Protein AF-0000000083258279 (afdb_homodimer)

Foldseek 3Di:
DDPLVVLVVLLVVLCCLQVVLLLCLLVQQVPDPWLVSNVVSVVVSVVSNVSNLVSLVSNLVSLVVSCVVPVVLVVQPLSVVLNVLSVVLNVCRPPVLVVLCVVLVVQSVPDDDRHDDPVNVVSSVVNVVSSVVSSVSVVVNVVSVVCSPD/DDPLVVLVVLLVVLCCLQVVLLLCLLVQQVPDPWLVSNVVSVVVSVVSNVSNLVSLVSNLVSLVVSCVVPVVLVVQPLSVVLNVLSVVLNVCPPPVLVVLCVVLVVQSVPDDDRHDDPVNVVSSVVNVVSSVVSSVSVVVNVVSVVCSPD

Nearest PDB structures (foldseek):
  8a1g-assembly2_B  TM=3.356E-01  e=3.533E+00  Homo sapiens
  4fzs-assembly1_A  TM=2.360E-01  e=1.953E+00  Homo sapiens
  8a1g-assembly2_B  TM=3.353E-01  e=3.273E+00  Homo sapiens
  4fzs-assembly1_A  TM=2.360E-01  e=2.093E+00  Homo sapiens

Sequence (300 aa):
MSLYEILVFIHIISAIIGLGPGFILTRVTKSATNLTELQHGYKVKRQLHYFVMVGGSLLLITGLWMGFINPALFEQGWYIISLGLFLFALAMGPTVLKRNSKPIKTLLNEQTDDEIPKDYYPLAQRLYRIEYMENTIFIIIIILMITKPFMSLYEILVFIHIISAIIGLGPGFILTRVTKSATNLTELQHGYKVKRQLHYFVMVGGSLLLITGLWMGFINPALFEQGWYIISLGLFLFALAMGPTVLKRNSKPIKTLLNEQTDDEIPKDYYPLAQRLYRIEYMENTIFIIIIILMITKPF

Radius of gyration: 20.63 Å; Cα contacts (8 Å, |Δi|>4): 321; chains: 2; bounding box: 42×60×44 Å

Secondary structure (DSSP, 8-state):
--HHHHHHHHHHHHIIIIIHHHHTHHHHHHT--SHHHHHHHHHHHHHHHHHHHHHHHHHHHHHHHHHHH-GGGGG-HHHHHHHHHHHHHHHHHHHHHHHHHHHHHHHHHT--SSSPPTTHHHHHHHHHHHHHHHHHHHHHHHHHHHH---/--HHHHHHHHHHHHIIIIIHHHHTHHHHHHT--SHHHHHHHHHHHHHHHHHHHHHHHHHHHHHHHHHHHSGGGGG-HHHHHHHHHHHHHHHHHHHHHHHHHHHHHHHHHS--SSSPPTTHHHHHHHHHHHHHHHHHHHHHHHHHHHH---

pLDDT: mean 89.99, std 7.91, range [64.38, 97.75]

Structure (mmCIF, N/CA/C/O backbone):
data_AF-0000000083258279-model_v1
#
loop_
_entity.id
_entity.type
_entity.pdbx_description
1 polymer 'DUF2269 domain-containing protein'
#
loop_
_atom_site.group_PDB
_atom_site.id
_atom_site.type_symbol
_atom_site.label_atom_id
_atom_site.label_alt_id
_atom_site.label_comp_id
_atom_site.label_asym_id
_atom_site.label_entity_id
_atom_site.label_seq_id
_atom_site.pdbx_PDB_ins_code
_atom_site.Cartn_x
_atom_site.Cartn_y
_atom_site.Cartn_z
_atom_site.occupancy
_atom_site.B_iso_or_equiv
_atom_site.auth_seq_id
_atom_site.auth_comp_id
_atom_site.auth_asym_id
_atom_site.auth_atom_id
_atom_site.pdbx_PDB_model_num
ATOM 1 N N . MET A 1 1 ? 13.695 -13.445 -17.594 1 82.62 1 MET A N 1
ATOM 2 C CA . MET A 1 1 ? 12.266 -13.414 -17.328 1 82.62 1 MET A CA 1
ATOM 3 C C . MET A 1 1 ? 11.461 -13.352 -18.609 1 82.62 1 MET A C 1
ATOM 5 O O . MET A 1 1 ? 11.844 -12.664 -19.562 1 82.62 1 MET A O 1
ATOM 9 N N . SER A 1 2 ? 10.406 -14.094 -18.594 1 92 2 SER A N 1
ATOM 10 C CA . SER A 1 2 ? 9.492 -14.047 -19.734 1 92 2 SER A CA 1
ATOM 11 C C . SER A 1 2 ? 8.641 -12.781 -19.688 1 92 2 SER A C 1
ATOM 13 O O . SER A 1 2 ? 8.602 -12.078 -18.672 1 92 2 SER A O 1
ATOM 15 N N . LEU A 1 3 ? 8.133 -12.461 -20.797 1 92.94 3 LEU A N 1
ATOM 16 C CA . LEU A 1 3 ? 7.227 -11.312 -20.875 1 92.94 3 LEU A CA 1
ATOM 17 C C . LEU A 1 3 ? 6.086 -11.461 -19.875 1 92.94 3 LEU A C 1
ATOM 19 O O . LEU A 1 3 ? 5.707 -10.492 -19.203 1 92.94 3 LEU A O 1
ATOM 23 N N . TYR A 1 4 ? 5.605 -12.617 -19.781 1 93.94 4 TYR A N 1
ATOM 24 C CA . TYR A 1 4 ? 4.504 -12.875 -18.859 1 93.94 4 TYR A CA 1
ATOM 25 C C . TYR A 1 4 ? 4.93 -12.633 -17.422 1 93.94 4 TYR A C 1
ATOM 27 O O . TYR A 1 4 ? 4.199 -12 -16.656 1 93.94 4 TYR A O 1
ATOM 35 N N . GLU A 1 5 ? 6.102 -13.031 -17.094 1 93.88 5 GLU A N 1
ATOM 36 C CA . GLU A 1 5 ? 6.617 -12.82 -15.742 1 93.88 5 GLU A CA 1
ATOM 37 C C . GLU A 1 5 ? 6.816 -11.336 -15.445 1 93.88 5 GLU A C 1
ATOM 39 O O . GLU A 1 5 ? 6.602 -10.891 -14.32 1 93.88 5 GLU A O 1
ATOM 44 N N . ILE A 1 6 ? 7.215 -10.672 -16.438 1 96.19 6 ILE A N 1
ATOM 45 C CA . ILE A 1 6 ? 7.398 -9.234 -16.281 1 96.19 6 ILE A CA 1
ATOM 46 C C . ILE A 1 6 ? 6.047 -8.562 -16.031 1 96.19 6 ILE A C 1
ATOM 48 O O . ILE A 1 6 ? 5.93 -7.684 -15.18 1 96.19 6 ILE A O 1
ATOM 52 N N . LEU A 1 7 ? 5.055 -9 -16.734 1 96.81 7 LEU A N 1
ATOM 53 C CA . LEU A 1 7 ? 3.715 -8.453 -16.562 1 96.81 7 LEU A CA 1
ATOM 54 C C . LEU A 1 7 ? 3.18 -8.766 -15.164 1 96.81 7 LEU A C 1
ATOM 56 O O . LEU A 1 7 ? 2.568 -7.914 -14.516 1 96.81 7 LEU A O 1
ATOM 60 N N . VAL A 1 8 ? 3.451 -9.977 -14.734 1 95.94 8 VAL A N 1
ATOM 61 C CA . VAL A 1 8 ? 3.023 -10.359 -13.398 1 95.94 8 VAL A CA 1
ATOM 62 C C . VAL A 1 8 ? 3.719 -9.484 -12.359 1 95.94 8 VAL A C 1
ATOM 64 O O . VAL A 1 8 ? 3.098 -9.055 -11.383 1 95.94 8 VAL A O 1
ATOM 67 N N . PHE A 1 9 ? 4.996 -9.266 -12.609 1 96.62 9 PHE A N 1
ATOM 68 C CA . PHE A 1 9 ? 5.758 -8.43 -11.688 1 96.62 9 PHE A CA 1
ATOM 69 C C . PHE A 1 9 ? 5.16 -7.027 -11.617 1 96.62 9 PHE A C 1
ATOM 71 O O . PHE A 1 9 ? 4.91 -6.508 -10.531 1 96.62 9 PHE A O 1
ATOM 78 N N . ILE A 1 10 ? 4.922 -6.41 -12.766 1 97.5 10 ILE A N 1
ATOM 79 C CA . ILE A 1 10 ? 4.359 -5.066 -12.812 1 97.5 10 ILE A CA 1
ATOM 80 C C . ILE A 1 10 ? 2.973 -5.066 -12.18 1 97.5 10 ILE A C 1
ATOM 82 O O . ILE A 1 10 ? 2.619 -4.141 -11.445 1 97.5 10 ILE A O 1
ATOM 86 N N . HIS A 1 11 ? 2.205 -6.121 -12.469 1 97.62 11 HIS A N 1
ATOM 87 C CA . HIS A 1 11 ? 0.862 -6.254 -11.922 1 97.62 11 HIS A CA 1
ATOM 88 C C . HIS A 1 11 ? 0.896 -6.297 -10.391 1 97.62 11 HIS A C 1
ATOM 90 O O . HIS A 1 11 ? 0.182 -5.539 -9.734 1 97.62 11 HIS A O 1
ATOM 96 N N . ILE A 1 12 ? 1.801 -7.043 -9.82 1 97.12 12 ILE A N 1
ATOM 97 C CA . ILE A 1 12 ? 1.883 -7.23 -8.375 1 97.12 12 ILE A CA 1
ATOM 98 C C . ILE A 1 12 ? 2.402 -5.953 -7.723 1 97.12 12 ILE A C 1
ATOM 100 O O . ILE A 1 12 ? 1.872 -5.516 -6.699 1 97.12 12 ILE A O 1
ATOM 104 N N . ILE A 1 13 ? 3.395 -5.355 -8.305 1 96.69 13 ILE A N 1
ATOM 105 C CA . ILE A 1 13 ? 3.924 -4.105 -7.773 1 96.69 13 ILE A CA 1
ATOM 106 C C . ILE A 1 13 ? 2.844 -3.027 -7.816 1 96.69 13 ILE A C 1
ATOM 108 O O . ILE A 1 13 ? 2.721 -2.227 -6.887 1 96.69 13 ILE A O 1
ATOM 112 N N . SER A 1 14 ? 2.062 -3.025 -8.891 1 96.94 14 SER A N 1
ATOM 113 C CA . SER A 1 14 ? 0.965 -2.072 -9.023 1 96.94 14 SER A CA 1
ATOM 114 C C . SER A 1 14 ? -0.09 -2.291 -7.941 1 96.94 14 SER A C 1
ATOM 116 O O . SER A 1 14 ? -0.656 -1.329 -7.418 1 96.94 14 SER A O 1
ATOM 118 N N . ALA A 1 15 ? -0.343 -3.537 -7.645 1 97 15 ALA A N 1
ATOM 119 C CA . ALA A 1 15 ? -1.299 -3.838 -6.582 1 97 15 ALA A CA 1
ATOM 120 C C . ALA A 1 15 ? -0.791 -3.344 -5.23 1 97 15 ALA A C 1
ATOM 122 O O . ALA A 1 15 ? -1.545 -2.748 -4.457 1 97 15 ALA A O 1
ATOM 123 N N . ILE A 1 16 ? 0.456 -3.506 -4.977 1 97.19 16 ILE A N 1
ATOM 124 C CA . ILE A 1 16 ? 1.047 -3.172 -3.686 1 97.19 16 ILE A CA 1
ATOM 125 C C . ILE A 1 16 ? 1.133 -1.654 -3.535 1 97.19 16 ILE A C 1
ATOM 127 O O . ILE A 1 16 ? 0.638 -1.092 -2.557 1 97.19 16 ILE A O 1
ATOM 131 N N . ILE A 1 17 ? 1.634 -0.988 -4.582 1 95.25 17 ILE A N 1
ATOM 132 C CA . ILE A 1 17 ? 1.898 0.443 -4.488 1 95.25 17 ILE A CA 1
ATOM 133 C C . ILE A 1 17 ? 0.622 1.225 -4.789 1 95.25 17 ILE A C 1
ATOM 135 O O . ILE A 1 17 ? 0.453 2.354 -4.32 1 95.25 17 ILE A O 1
ATOM 139 N N . GLY A 1 18 ? -0.289 0.666 -5.516 1 94.19 18 GLY A N 1
ATOM 140 C CA . GLY A 1 18 ? -1.536 1.33 -5.859 1 94.19 18 GLY A CA 1
ATOM 141 C C . GLY A 1 18 ? -2.641 1.088 -4.848 1 94.19 18 GLY A C 1
ATOM 142 O O . GLY A 1 18 ? -3.096 2.021 -4.184 1 94.19 18 GLY A O 1
ATOM 143 N N . LEU A 1 19 ? -2.941 -0.169 -4.617 1 94.31 19 LEU A N 1
ATOM 144 C CA . LEU A 1 19 ? -4.039 -0.516 -3.725 1 94.31 19 LEU A CA 1
ATOM 145 C C . LEU A 1 19 ? -3.635 -0.328 -2.268 1 94.31 19 LEU A C 1
ATOM 147 O O . LEU A 1 19 ? -4.473 -0.009 -1.421 1 94.31 19 LEU A O 1
ATOM 151 N N . GLY A 1 20 ? -2.426 -0.523 -1.968 1 95.31 20 GLY A N 1
ATOM 152 C CA . GLY A 1 20 ? -1.958 -0.402 -0.596 1 95.31 20 GLY A CA 1
ATOM 153 C C . GLY A 1 20 ? -2.314 0.928 0.041 1 95.31 20 GLY A C 1
ATOM 154 O O . GLY A 1 20 ? -3.066 0.973 1.018 1 95.31 20 GLY A O 1
ATOM 155 N N . PRO A 1 21 ? -1.778 1.958 -0.58 1 92.69 21 PRO A N 1
ATOM 156 C CA . PRO A 1 21 ? -2.158 3.277 -0.071 1 92.69 21 PRO A CA 1
ATOM 157 C C . PRO A 1 21 ? -3.668 3.508 -0.098 1 92.69 21 PRO A C 1
ATOM 159 O O . PRO A 1 21 ? -4.207 4.203 0.768 1 92.69 21 PRO A O 1
ATOM 162 N N . GLY A 1 22 ? -4.328 2.947 -1.062 1 91.5 22 GLY A N 1
ATOM 163 C CA . GLY A 1 22 ? -5.773 3.094 -1.148 1 91.5 22 GLY A CA 1
ATOM 164 C C . GLY A 1 22 ? -6.5 2.562 0.071 1 91.5 22 GLY A C 1
ATOM 165 O O . GLY A 1 22 ? -7.5 3.139 0.506 1 91.5 22 GLY A O 1
ATOM 166 N N . PHE A 1 23 ? -5.945 1.602 0.68 1 94.25 23 PHE A N 1
ATOM 167 C CA . PHE A 1 23 ? -6.582 0.957 1.822 1 94.25 23 PHE A CA 1
ATOM 168 C C . PHE A 1 23 ? -6.449 1.815 3.074 1 94.25 23 PHE A C 1
ATOM 170 O O . PHE A 1 23 ? -7.195 1.638 4.039 1 94.25 23 PHE A O 1
ATOM 177 N N . ILE A 1 24 ? -5.512 2.76 2.986 1 91.44 24 ILE A N 1
ATOM 178 C CA . ILE A 1 24 ? -5.266 3.467 4.238 1 91.44 24 ILE A CA 1
ATOM 179 C C . ILE A 1 24 ? -5.52 4.961 4.043 1 91.44 24 ILE A C 1
ATOM 181 O O . ILE A 1 24 ? -5.16 5.773 4.902 1 91.44 24 ILE A O 1
ATOM 185 N N . LEU A 1 25 ? -6.145 5.375 2.992 1 91.25 25 LEU A N 1
ATOM 186 C CA . LEU A 1 25 ? -6.406 6.777 2.688 1 91.25 25 LEU A CA 1
ATOM 187 C C . LEU A 1 25 ? -7.281 7.41 3.764 1 91.25 25 LEU A C 1
ATOM 189 O O . LEU A 1 25 ? -7.055 8.555 4.16 1 91.25 25 LEU A O 1
ATOM 193 N N . THR A 1 26 ? -8.234 6.637 4.191 1 91.06 26 THR A N 1
ATOM 194 C CA . THR A 1 26 ? -9.172 7.145 5.188 1 91.06 26 THR A CA 1
ATOM 195 C C . THR A 1 26 ? -8.445 7.477 6.488 1 91.06 26 THR A C 1
ATOM 197 O O . THR A 1 26 ? -8.797 8.445 7.168 1 91.06 26 THR A O 1
ATOM 200 N N . ARG A 1 27 ? -7.426 6.758 6.75 1 90.94 27 ARG A N 1
ATOM 201 C CA . ARG A 1 27 ? -6.688 6.965 7.988 1 90.94 27 ARG A CA 1
ATOM 202 C C . ARG A 1 27 ? -5.93 8.289 7.961 1 90.94 27 ARG A C 1
ATOM 204 O O . ARG A 1 27 ? -5.773 8.945 8.992 1 90.94 27 ARG A O 1
ATOM 211 N N . VAL A 1 28 ? -5.594 8.773 6.848 1 91.38 28 VAL A N 1
ATOM 212 C CA . VAL A 1 28 ? -4.801 9.992 6.688 1 91.38 28 VAL A CA 1
ATOM 213 C C . VAL A 1 28 ? -5.613 11.203 7.125 1 91.38 28 VAL A C 1
ATOM 215 O O . VAL A 1 28 ? -5.133 12.039 7.898 1 91.38 28 VAL A O 1
ATOM 218 N N . THR A 1 29 ? -6.863 11.281 6.746 1 91.12 29 THR A N 1
ATOM 219 C CA . THR A 1 29 ? -7.68 12.453 7.055 1 91.12 29 THR A CA 1
ATOM 220 C C . THR A 1 29 ? -8.32 12.312 8.43 1 91.12 29 THR A C 1
ATOM 222 O O . THR A 1 29 ? -8.586 13.312 9.102 1 91.12 29 THR A O 1
ATOM 225 N N . LYS A 1 30 ? -8.477 11.078 8.867 1 91.75 30 LYS A N 1
ATOM 226 C CA . LYS A 1 30 ? -9.102 10.852 10.172 1 91.75 30 LYS A CA 1
ATOM 227 C C . LYS A 1 30 ? -8.133 11.195 11.305 1 91.75 30 LYS A C 1
ATOM 229 O O . LYS A 1 30 ? -8.555 11.383 12.453 1 91.75 30 LYS A O 1
ATOM 234 N N . SER A 1 31 ? -6.867 11.312 11.008 1 87.62 31 SER A N 1
ATOM 235 C CA . SER A 1 31 ? -5.867 11.57 12.039 1 87.62 31 SER A CA 1
ATOM 236 C C . SER A 1 31 ? -5.809 13.055 12.391 1 87.62 31 SER A C 1
ATOM 238 O O . SER A 1 31 ? -5.211 13.438 13.398 1 87.62 31 SER A O 1
ATOM 240 N N . ALA A 1 32 ? -6.477 13.875 11.617 1 89.75 32 ALA A N 1
ATOM 241 C CA . ALA A 1 32 ? -6.422 15.312 11.828 1 89.75 32 ALA A CA 1
ATOM 242 C C . ALA A 1 32 ? -7.262 15.727 13.039 1 89.75 32 ALA A C 1
ATOM 244 O O . ALA A 1 32 ? -8.359 15.203 13.242 1 89.75 32 ALA A O 1
ATOM 245 N N . THR A 1 33 ? -6.688 16.562 13.875 1 88.81 33 THR A N 1
ATOM 246 C CA . THR A 1 33 ? -7.375 17 15.086 1 88.81 33 THR A CA 1
ATOM 247 C C . THR A 1 33 ? -7.809 18.453 14.977 1 88.81 33 THR A C 1
ATOM 249 O O . THR A 1 33 ? -8.586 18.938 15.797 1 88.81 33 THR A O 1
ATOM 252 N N . ASN A 1 34 ? -7.27 19.203 14.023 1 90 34 ASN A N 1
ATOM 253 C CA . ASN A 1 34 ? -7.645 20.594 13.75 1 90 34 ASN A CA 1
ATOM 254 C C . ASN A 1 34 ? -7.664 20.875 12.25 1 90 34 ASN A C 1
ATOM 256 O O . ASN A 1 34 ? -7.34 20.016 11.438 1 90 34 ASN A O 1
ATOM 260 N N . LEU A 1 35 ? -8.078 22.078 11.93 1 88.06 35 LEU A N 1
ATOM 261 C CA . LEU A 1 35 ? -8.297 22.422 10.531 1 88.06 35 LEU A CA 1
ATOM 262 C C . LEU A 1 35 ? -6.992 22.391 9.75 1 88.06 35 LEU A C 1
ATOM 264 O O . LEU A 1 35 ? -6.957 21.922 8.609 1 88.06 35 LEU A O 1
ATOM 268 N N . THR A 1 36 ? -5.945 22.859 10.336 1 86.31 36 THR A N 1
ATOM 269 C CA . THR A 1 36 ? -4.648 22.891 9.672 1 86.31 36 THR A CA 1
ATOM 270 C C . THR A 1 36 ? -4.168 21.484 9.359 1 86.31 36 THR A C 1
ATOM 272 O O . THR A 1 36 ? -3.717 21.203 8.242 1 86.31 36 THR A O 1
ATOM 275 N N . GLU A 1 37 ? -4.312 20.625 10.281 1 88.62 37 GLU A N 1
ATOM 276 C CA . GLU A 1 37 ? -3.951 19.234 10.078 1 88.62 37 GLU A CA 1
ATOM 277 C C . GLU A 1 37 ? -4.84 18.578 9.023 1 88.62 37 GLU A C 1
ATOM 279 O O . GLU A 1 37 ? -4.371 17.75 8.227 1 88.62 37 GLU A O 1
ATOM 284 N N . LEU A 1 38 ? -6.074 18.953 9.117 1 90.56 38 LEU A N 1
ATOM 285 C CA . LEU A 1 38 ? -7.027 18.391 8.172 1 90.56 38 LEU A CA 1
ATOM 286 C C . LEU A 1 38 ? -6.695 18.812 6.742 1 90.56 38 LEU A C 1
ATOM 288 O O . LEU A 1 38 ? -6.707 17.969 5.828 1 90.56 38 LEU A O 1
ATOM 292 N N . GLN A 1 39 ? -6.363 20.031 6.543 1 89.19 39 GLN A N 1
ATOM 293 C CA . GLN A 1 39 ? -5.977 20.531 5.23 1 89.19 39 GLN A CA 1
ATOM 294 C C . GLN A 1 39 ? -4.719 19.828 4.723 1 89.19 39 GLN A C 1
ATOM 296 O O . GLN A 1 39 ? -4.641 19.438 3.553 1 89.19 39 GLN A O 1
ATOM 301 N N . HIS A 1 40 ? -3.838 19.656 5.613 1 89.44 40 HIS A N 1
ATOM 302 C CA . HIS A 1 40 ? -2.625 18.922 5.25 1 89.44 40 HIS A CA 1
ATOM 303 C C . HIS A 1 40 ? -2.932 17.469 4.941 1 89.44 40 HIS A C 1
ATOM 305 O O . HIS A 1 40 ? -2.354 16.891 4.02 1 89.44 40 HIS A O 1
ATOM 311 N N . GLY A 1 41 ? -3.797 16.938 5.711 1 91.19 41 GLY A N 1
ATOM 312 C CA . GLY A 1 41 ? -4.219 15.562 5.461 1 91.19 41 GLY A CA 1
ATOM 313 C C . GLY A 1 41 ? -4.781 15.359 4.066 1 91.19 41 GLY A C 1
ATOM 314 O O . GLY A 1 41 ? -4.453 14.375 3.4 1 91.19 41 GLY A O 1
ATOM 315 N N . TYR A 1 42 ? -5.59 16.25 3.646 1 90.25 42 TYR A N 1
ATOM 316 C CA . TYR A 1 42 ? -6.172 16.125 2.316 1 90.25 42 TYR A CA 1
ATOM 317 C C . TYR A 1 42 ? -5.117 16.328 1.237 1 90.25 42 TYR A C 1
ATOM 319 O O . TYR A 1 42 ? -5.195 15.734 0.162 1 90.25 42 TYR A O 1
ATOM 327 N N . LYS A 1 43 ? -4.125 17.141 1.533 1 89.06 43 LYS A N 1
ATOM 328 C CA . LYS A 1 43 ? -3 17.266 0.615 1 89.06 43 LYS A CA 1
ATOM 329 C C . LYS A 1 43 ? -2.246 15.953 0.464 1 89.06 43 LYS A C 1
ATOM 331 O O . LYS A 1 43 ? -1.946 15.531 -0.653 1 89.06 43 LYS A O 1
ATOM 336 N N . VAL A 1 44 ? -2 15.383 1.571 1 91.38 44 VAL A N 1
ATOM 337 C CA . VAL A 1 44 ? -1.319 14.094 1.573 1 91.38 44 VAL A CA 1
ATOM 338 C C . VAL A 1 44 ? -2.188 13.047 0.875 1 91.38 44 VAL A C 1
ATOM 340 O O . VAL A 1 44 ? -1.698 12.281 0.045 1 91.38 44 VAL A O 1
ATOM 343 N N . LYS A 1 45 ? -3.482 13.016 1.209 1 91.38 45 LYS A N 1
ATOM 344 C CA . LYS A 1 45 ? -4.43 12.078 0.613 1 91.38 45 LYS A CA 1
ATOM 345 C C . LYS A 1 45 ? -4.434 12.195 -0.908 1 91.38 45 LYS A C 1
ATOM 347 O O . LYS A 1 45 ? -4.469 11.188 -1.613 1 91.38 45 LYS A O 1
ATOM 352 N N . ARG A 1 46 ? -4.375 13.344 -1.407 1 89.12 46 ARG A N 1
ATOM 353 C CA . ARG A 1 46 ? -4.344 13.578 -2.848 1 89.12 46 ARG A CA 1
ATOM 354 C C . ARG A 1 46 ? -3.076 12.992 -3.467 1 89.12 46 ARG A C 1
ATOM 356 O O . ARG A 1 46 ? -3.125 12.391 -4.543 1 89.12 46 ARG A O 1
ATOM 363 N N . GLN A 1 47 ? -2.029 13.164 -2.84 1 89.94 47 GLN A N 1
ATOM 364 C CA . GLN A 1 47 ? -0.767 12.617 -3.326 1 89.94 47 GLN A CA 1
ATOM 365 C C . GLN A 1 47 ? -0.798 11.086 -3.346 1 89.94 47 GLN A C 1
ATOM 367 O O . GLN A 1 47 ? -0.35 10.469 -4.312 1 89.94 47 GLN A O 1
ATOM 372 N N . LEU A 1 48 ? -1.319 10.594 -2.256 1 91.31 48 LEU A N 1
ATOM 373 C CA . LEU A 1 48 ? -1.4 9.141 -2.168 1 91.31 48 LEU A CA 1
ATOM 374 C C . LEU A 1 48 ? -2.395 8.59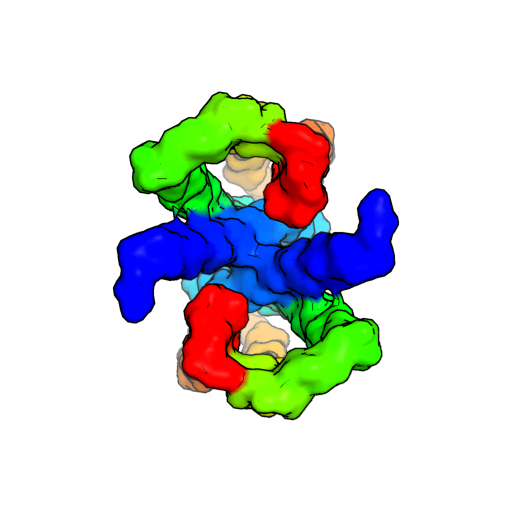4 -3.186 1 91.31 48 LEU A C 1
ATOM 376 O O . LEU A 1 48 ? -2.193 7.5 -3.727 1 91.31 48 LEU A O 1
ATOM 380 N N . HIS A 1 49 ? -3.465 9.359 -3.43 1 90.12 49 HIS A N 1
ATOM 381 C CA . HIS A 1 49 ? -4.48 8.93 -4.383 1 90.12 49 HIS A CA 1
ATOM 382 C C . HIS A 1 49 ? -3.908 8.836 -5.793 1 90.12 49 HIS A C 1
ATOM 384 O O . HIS A 1 49 ? -4.371 8.031 -6.605 1 90.12 49 HIS A O 1
ATOM 390 N N . TYR A 1 50 ? -2.928 9.633 -6.078 1 90.06 50 TYR A N 1
ATOM 391 C CA . TYR A 1 50 ? -2.24 9.539 -7.363 1 90.06 50 TYR A CA 1
ATOM 392 C C . TYR A 1 50 ? -1.657 8.148 -7.57 1 90.06 50 TYR A C 1
ATOM 394 O O . TYR A 1 50 ? -1.746 7.59 -8.664 1 90.06 50 TYR A O 1
ATOM 402 N N . PHE A 1 51 ? -1.083 7.586 -6.609 1 92.44 51 PHE A N 1
ATOM 403 C CA . PHE A 1 51 ? -0.532 6.238 -6.695 1 92.44 51 PHE A CA 1
ATOM 404 C C . PHE A 1 51 ? -1.641 5.211 -6.895 1 92.44 51 PHE A C 1
ATOM 406 O O . PHE A 1 51 ? -1.465 4.234 -7.629 1 92.44 51 PHE A O 1
ATOM 413 N N . VAL A 1 52 ? -2.727 5.484 -6.227 1 91.75 52 VAL A N 1
ATOM 414 C CA . VAL A 1 52 ? -3.869 4.586 -6.359 1 91.75 52 VAL A CA 1
ATOM 415 C C . VAL A 1 52 ? -4.352 4.582 -7.809 1 91.75 52 VAL A C 1
ATOM 417 O O . VAL A 1 52 ? -4.598 3.518 -8.383 1 91.75 52 VAL A O 1
ATOM 420 N N . MET A 1 53 ? -4.422 5.75 -8.406 1 90.94 53 MET A N 1
ATOM 421 C CA . MET A 1 53 ? -4.918 5.875 -9.773 1 90.94 53 MET A CA 1
ATOM 422 C C . MET A 1 53 ? -3.939 5.25 -10.766 1 90.94 53 MET A C 1
ATOM 424 O O . MET A 1 53 ? -4.348 4.492 -11.648 1 90.94 53 MET A O 1
ATOM 428 N N . VAL A 1 54 ? -2.703 5.574 -10.602 1 93.25 54 VAL A N 1
ATOM 429 C CA . VAL A 1 54 ? -1.68 5.035 -11.492 1 93.25 54 VAL A CA 1
ATOM 430 C C . VAL A 1 54 ? -1.584 3.521 -11.32 1 93.25 54 VAL A C 1
ATOM 432 O O . VAL A 1 54 ? -1.586 2.775 -12.297 1 93.25 54 VAL A O 1
ATOM 435 N N . GLY A 1 55 ? -1.484 3.119 -10.102 1 94.56 55 GLY A N 1
ATOM 436 C CA . GLY A 1 55 ? -1.429 1.69 -9.836 1 94.56 55 GLY A CA 1
ATOM 437 C C . GLY A 1 55 ? -2.654 0.944 -10.328 1 94.56 55 GLY A C 1
ATOM 438 O O . GLY A 1 55 ? -2.539 -0.132 -10.914 1 94.56 55 GLY A O 1
ATOM 439 N N . GLY A 1 56 ? -3.838 1.478 -10.016 1 93.25 56 GLY A N 1
ATOM 440 C CA . GLY A 1 56 ? -5.059 0.862 -10.508 1 93.25 56 GLY A CA 1
ATOM 441 C C . GLY A 1 56 ? -5.09 0.721 -12.023 1 93.25 56 GLY A C 1
ATOM 442 O O . GLY A 1 56 ? -5.492 -0.321 -12.547 1 93.25 56 GLY A O 1
ATOM 443 N N . SER A 1 57 ? -4.715 1.719 -12.734 1 93.88 57 SER A N 1
ATOM 444 C CA . SER A 1 57 ? -4.684 1.674 -14.188 1 93.88 57 SER A CA 1
ATOM 445 C C . SER A 1 57 ? -3.703 0.616 -14.688 1 93.88 57 SER A C 1
ATOM 447 O O . SER A 1 57 ? -4.016 -0.142 -15.609 1 93.88 57 SER A O 1
ATOM 449 N N . LEU A 1 58 ? -2.531 0.591 -14.094 1 96.56 58 LEU A N 1
ATOM 450 C CA . LEU A 1 58 ? -1.528 -0.392 -14.484 1 96.56 58 LEU A CA 1
ATOM 451 C C . LEU A 1 58 ? -2.021 -1.81 -14.219 1 96.56 58 LEU A C 1
ATOM 453 O O . LEU A 1 58 ? -1.719 -2.732 -14.977 1 96.56 58 LEU A O 1
ATOM 457 N N . LEU A 1 59 ? -2.752 -1.976 -13.133 1 96.69 59 LEU A N 1
ATOM 458 C CA . LEU A 1 59 ? -3.34 -3.273 -12.82 1 96.69 59 LEU A CA 1
ATOM 459 C C . LEU A 1 59 ? -4.266 -3.732 -13.945 1 96.69 59 LEU A C 1
ATOM 461 O O . LEU A 1 59 ? -4.199 -4.883 -14.375 1 96.69 59 LEU A O 1
ATOM 465 N N . LEU A 1 60 ? -5.059 -2.799 -14.344 1 95.56 60 LEU A N 1
ATOM 466 C CA . LEU A 1 60 ? -6 -3.133 -15.406 1 95.56 60 LEU A CA 1
ATOM 467 C C . LEU A 1 60 ? -5.262 -3.445 -16.703 1 95.56 60 LEU A C 1
ATOM 469 O O . LEU A 1 60 ? -5.547 -4.453 -17.359 1 95.56 60 LEU A O 1
ATOM 473 N N . ILE A 1 61 ? -4.344 -2.586 -17.047 1 97.19 61 ILE A N 1
ATOM 474 C CA . ILE A 1 61 ? -3.602 -2.73 -18.297 1 97.19 61 ILE A CA 1
ATOM 475 C C . ILE A 1 61 ? -2.852 -4.059 -18.312 1 97.19 61 ILE A C 1
ATOM 477 O O . ILE A 1 61 ? -2.92 -4.816 -19.281 1 97.19 61 ILE A O 1
ATOM 481 N N . THR A 1 62 ? -2.145 -4.348 -17.25 1 97.56 62 THR A N 1
ATOM 482 C CA . THR A 1 62 ? -1.379 -5.586 -17.188 1 97.56 62 THR A CA 1
ATOM 483 C C . THR A 1 62 ? -2.311 -6.797 -17.125 1 97.56 62 THR A C 1
ATOM 485 O O . THR A 1 62 ? -2.039 -7.828 -17.734 1 97.56 62 THR A O 1
ATOM 488 N N . GLY A 1 63 ? -3.385 -6.691 -16.359 1 96.69 63 GLY A N 1
ATOM 489 C CA . GLY A 1 63 ? -4.359 -7.766 -16.312 1 96.69 63 GLY A CA 1
ATOM 490 C C . GLY A 1 63 ? -4.934 -8.109 -17.672 1 96.69 63 GLY A C 1
ATOM 491 O O . GLY A 1 63 ? -5.008 -9.281 -18.047 1 96.69 63 GLY A O 1
ATOM 492 N N . LEU A 1 64 ? -5.277 -7.113 -18.391 1 97.19 64 LEU A N 1
ATOM 493 C CA . LEU A 1 64 ? -5.809 -7.32 -19.734 1 97.19 64 LEU A CA 1
ATOM 494 C C . LEU A 1 64 ? -4.738 -7.875 -20.672 1 97.19 64 LEU A C 1
ATOM 496 O O . LEU A 1 64 ? -5.016 -8.758 -21.484 1 97.19 64 LEU A O 1
ATOM 500 N N . TRP A 1 65 ? -3.543 -7.297 -20.562 1 97.56 65 TRP A N 1
ATOM 501 C CA . TRP A 1 65 ? -2.434 -7.754 -21.391 1 97.56 65 TRP A CA 1
ATOM 502 C C . TRP A 1 65 ? -2.152 -9.234 -21.156 1 97.56 65 TRP A C 1
ATOM 504 O O . TRP A 1 65 ? -1.92 -9.992 -22.109 1 97.56 65 TRP A O 1
ATOM 514 N N . MET A 1 66 ? -2.178 -9.68 -19.953 1 96.56 66 MET A N 1
ATOM 515 C CA . MET A 1 66 ? -1.981 -11.094 -19.641 1 96.56 66 MET A CA 1
ATOM 516 C C . MET A 1 66 ? -3.111 -11.938 -20.219 1 96.56 66 MET A C 1
ATOM 518 O O . MET A 1 66 ? -2.883 -13.07 -20.656 1 96.56 66 MET A O 1
ATOM 522 N N . GLY A 1 67 ? -4.309 -11.414 -20.172 1 95.56 67 GLY A N 1
ATOM 523 C CA . GLY A 1 67 ? -5.43 -12.086 -20.812 1 95.56 67 GLY A CA 1
ATOM 524 C C . GLY A 1 67 ? -5.246 -12.273 -22.297 1 95.56 67 GLY A C 1
ATOM 525 O O . GLY A 1 67 ? -5.621 -13.312 -22.859 1 95.56 67 GLY A O 1
ATOM 526 N N . PHE A 1 68 ? -4.637 -11.328 -22.938 1 96.25 68 PHE A N 1
ATOM 527 C CA . PHE A 1 68 ? -4.418 -11.406 -24.375 1 96.25 68 PHE A CA 1
ATOM 528 C C . PHE A 1 68 ? -3.344 -12.43 -24.703 1 96.25 68 PHE A C 1
ATOM 530 O O . PHE A 1 68 ? -3.412 -13.094 -25.734 1 96.25 68 PHE A O 1
ATOM 537 N N . ILE A 1 69 ? -2.373 -12.508 -23.906 1 95.31 69 ILE A N 1
ATOM 538 C CA . ILE A 1 69 ? -1.315 -13.492 -24.094 1 95.31 69 ILE A CA 1
ATOM 539 C C . ILE A 1 69 ? -1.869 -14.898 -23.844 1 95.31 69 ILE A C 1
ATOM 541 O O . ILE A 1 69 ? -1.476 -15.852 -24.516 1 95.31 69 ILE A O 1
ATOM 545 N N . ASN A 1 70 ? -2.756 -15 -22.875 1 94.75 70 ASN A N 1
ATOM 546 C CA . ASN A 1 70 ? -3.43 -16.25 -22.547 1 94.75 70 ASN A CA 1
ATOM 547 C C . ASN A 1 70 ? -4.945 -16.109 -22.625 1 94.75 70 ASN A C 1
ATOM 549 O O . ASN A 1 70 ? -5.625 -16.062 -21.609 1 94.75 70 ASN A O 1
ATOM 553 N N . PRO A 1 71 ? -5.5 -16.297 -23.812 1 95.75 71 PRO A N 1
ATOM 554 C CA . PRO A 1 71 ? -6.922 -16.016 -24.047 1 95.75 71 PRO A CA 1
ATOM 555 C C . PRO A 1 71 ? -7.836 -16.969 -23.266 1 95.75 71 PRO A C 1
ATOM 557 O O . PRO A 1 71 ? -9.023 -16.688 -23.094 1 95.75 71 PRO A O 1
ATOM 560 N N . ALA A 1 72 ? -7.32 -18.109 -22.859 1 94.75 72 ALA A N 1
ATOM 561 C CA . ALA A 1 72 ? -8.094 -19.047 -22.047 1 94.75 72 ALA A CA 1
ATOM 562 C C . ALA A 1 72 ? -8.602 -18.375 -20.766 1 94.75 72 ALA A C 1
ATOM 564 O O . ALA A 1 72 ? -9.609 -18.797 -20.203 1 94.75 72 ALA A O 1
ATOM 565 N N . LEU A 1 73 ? -7.965 -17.312 -20.359 1 94.38 73 LEU A N 1
ATOM 566 C CA . LEU A 1 73 ? -8.367 -16.578 -19.156 1 94.38 73 LEU A CA 1
ATOM 567 C C . LEU A 1 73 ? -9.75 -15.969 -19.328 1 94.38 73 LEU A C 1
ATOM 569 O O . LEU A 1 73 ? -10.531 -15.906 -18.375 1 94.38 73 LEU A O 1
ATOM 573 N N . PHE A 1 74 ? -10.094 -15.625 -20.562 1 95.75 74 PHE A N 1
ATOM 574 C CA . PHE A 1 74 ? -11.367 -14.977 -20.812 1 95.75 74 PHE A CA 1
ATOM 575 C C . PHE A 1 74 ? -12.516 -15.977 -20.75 1 95.75 74 PHE A C 1
ATOM 577 O O . PHE A 1 74 ? -13.688 -15.594 -20.781 1 95.75 74 PHE A O 1
ATOM 584 N N . GLU A 1 75 ? -12.172 -17.203 -20.609 1 95.81 75 GLU A N 1
ATOM 585 C CA . GLU A 1 75 ? -13.18 -18.234 -20.469 1 95.81 75 GLU A CA 1
ATOM 586 C C . GLU A 1 75 ? -13.383 -18.625 -19 1 95.81 75 GLU A C 1
ATOM 588 O O . GLU A 1 75 ? -14.266 -19.422 -18.688 1 95.81 75 GLU A O 1
ATOM 593 N N . GLN A 1 76 ? -12.547 -18.047 -18.203 1 95.62 76 GLN A N 1
ATOM 594 C CA . GLN A 1 76 ? -12.633 -18.328 -16.781 1 95.62 76 GLN A CA 1
ATOM 595 C C . GLN A 1 76 ? -13.539 -17.328 -16.062 1 95.62 76 GLN A C 1
ATOM 597 O O . GLN A 1 76 ? -13.359 -16.109 -16.203 1 95.62 76 GLN A O 1
ATOM 602 N N . GLY A 1 77 ? -14.484 -17.734 -15.305 1 96.19 77 GLY A N 1
ATOM 603 C CA . GLY A 1 77 ? -15.438 -16.891 -14.609 1 96.19 77 GLY A CA 1
ATOM 604 C C . GLY A 1 77 ? -14.781 -15.93 -13.641 1 96.19 77 GLY A C 1
ATOM 605 O O . GLY A 1 77 ? -15.133 -14.75 -13.594 1 96.19 77 GLY A O 1
ATOM 606 N N . TRP A 1 78 ? -13.82 -16.469 -12.805 1 95.94 78 TRP A N 1
ATOM 607 C CA . TRP A 1 78 ? -13.164 -15.625 -11.812 1 95.94 78 TRP A CA 1
ATOM 608 C C . TRP A 1 78 ? -12.461 -14.445 -12.484 1 95.94 78 TRP A C 1
ATOM 610 O O . TRP A 1 78 ? -12.414 -13.352 -11.922 1 95.94 78 TRP A O 1
ATOM 620 N N . TYR A 1 79 ? -11.883 -14.641 -13.695 1 97.56 79 TYR A N 1
ATOM 621 C CA . TYR A 1 79 ? -11.18 -13.594 -14.422 1 97.56 79 TYR A CA 1
ATOM 622 C C . TYR A 1 79 ? -12.156 -12.539 -14.938 1 97.56 79 TYR A C 1
ATOM 624 O O . TYR A 1 79 ? -11.953 -11.344 -14.734 1 97.56 79 TYR A O 1
ATOM 632 N N . ILE A 1 80 ? -13.227 -12.922 -15.484 1 97.12 80 ILE A N 1
ATOM 633 C CA . ILE A 1 80 ? -14.219 -12.023 -16.062 1 97.12 80 ILE A CA 1
ATOM 634 C C . ILE A 1 80 ? -14.898 -11.211 -14.953 1 97.12 80 ILE A C 1
ATOM 636 O O . ILE A 1 80 ? -15.062 -10 -15.078 1 97.12 80 ILE A O 1
ATOM 640 N N . ILE A 1 81 ? -15.258 -11.891 -13.938 1 97.56 81 ILE A N 1
ATOM 641 C CA . ILE A 1 81 ? -15.914 -11.219 -12.82 1 97.56 81 ILE A CA 1
ATOM 642 C C . ILE A 1 81 ? -14.953 -10.203 -12.203 1 97.56 81 ILE A C 1
ATOM 644 O O . ILE A 1 81 ? -15.352 -9.078 -11.883 1 97.56 81 ILE A O 1
ATOM 648 N N . SER A 1 82 ? -13.656 -10.633 -12.031 1 97.5 82 SER A N 1
ATOM 649 C CA . SER A 1 82 ? -12.656 -9.727 -11.477 1 97.5 82 SER A CA 1
ATOM 650 C C . SER A 1 82 ? -12.492 -8.484 -12.344 1 97.5 82 SER A C 1
ATOM 652 O O . SER A 1 82 ? -12.375 -7.371 -11.828 1 97.5 82 SER A O 1
ATOM 654 N N . LEU A 1 83 ? -12.547 -8.688 -13.648 1 96.94 83 LEU A N 1
ATOM 655 C CA . LEU A 1 83 ? -12.43 -7.562 -14.57 1 96.94 83 LEU A CA 1
ATOM 656 C C . LEU A 1 83 ? -13.641 -6.641 -14.445 1 96.94 83 LEU A C 1
ATOM 658 O O . LEU A 1 83 ? -13.484 -5.414 -14.406 1 96.94 83 LEU A O 1
ATOM 662 N N . GLY A 1 84 ? -14.781 -7.203 -14.398 1 96.56 84 GLY A N 1
ATOM 663 C CA . GLY A 1 84 ? -15.992 -6.41 -14.234 1 96.56 84 GLY A CA 1
ATOM 664 C C . GLY A 1 84 ? -16 -5.609 -12.945 1 96.56 84 GLY A C 1
ATOM 665 O O . GLY A 1 84 ? -16.312 -4.414 -12.953 1 96.56 84 GLY A O 1
ATOM 666 N N . LEU A 1 85 ? -15.703 -6.348 -11.867 1 96.75 85 LEU A N 1
ATOM 667 C CA . LEU A 1 85 ? -15.641 -5.684 -10.57 1 96.75 85 LEU A CA 1
ATOM 668 C C . LEU A 1 85 ? -14.602 -4.566 -10.578 1 96.75 85 LEU A C 1
ATOM 670 O O . LEU A 1 85 ? -14.836 -3.49 -10.023 1 96.75 85 LEU A O 1
ATOM 674 N N . PHE A 1 86 ? -13.5 -4.824 -11.18 1 96.81 86 PHE A N 1
ATOM 675 C CA . PHE A 1 86 ? -12.422 -3.848 -11.227 1 96.81 86 PHE A CA 1
ATOM 676 C C . PHE A 1 86 ? -12.844 -2.613 -12.016 1 96.81 86 PHE A C 1
ATOM 678 O O . PHE A 1 86 ? -12.602 -1.483 -11.586 1 96.81 86 PHE A O 1
ATOM 685 N N . LEU A 1 87 ? -13.445 -2.791 -13.125 1 93.5 87 LEU A N 1
ATOM 686 C CA . LEU A 1 87 ? -13.906 -1.68 -13.945 1 93.5 87 LEU A CA 1
ATOM 687 C C . LEU A 1 87 ? -14.945 -0.852 -13.211 1 93.5 87 LEU A C 1
ATOM 689 O O . LEU A 1 87 ? -14.953 0.378 -13.305 1 93.5 87 LEU A O 1
ATOM 693 N N . PHE A 1 88 ? -15.758 -1.532 -12.508 1 91.44 88 PHE A N 1
ATOM 694 C CA . PHE A 1 88 ? -16.75 -0.847 -11.688 1 91.44 88 PHE A CA 1
ATOM 695 C C . PHE A 1 88 ? -16.094 0.006 -10.617 1 91.44 88 PHE A C 1
ATOM 697 O O . PHE A 1 88 ? -16.469 1.161 -10.414 1 91.44 88 PHE A O 1
ATOM 704 N N . ALA A 1 89 ? -15.094 -0.562 -9.93 1 89.88 89 ALA A N 1
ATOM 705 C CA . ALA A 1 89 ? -14.375 0.142 -8.867 1 89.88 89 ALA A CA 1
ATOM 706 C C . ALA A 1 89 ? -13.602 1.332 -9.43 1 89.88 89 ALA A C 1
ATOM 708 O O . ALA A 1 89 ? -13.57 2.4 -8.812 1 89.88 89 ALA A O 1
ATOM 709 N N . LEU A 1 90 ? -13.016 1.155 -10.602 1 85.19 90 LEU A N 1
ATOM 710 C CA . LEU A 1 90 ? -12.234 2.215 -11.234 1 85.19 90 LEU A CA 1
ATOM 711 C C . LEU A 1 90 ? -13.133 3.363 -11.68 1 85.19 90 LEU A C 1
ATOM 713 O O . LEU A 1 90 ? -12.742 4.531 -11.586 1 85.19 90 LEU A O 1
ATOM 717 N N . ALA A 1 91 ? -14.234 3.074 -12.125 1 79.88 91 ALA A N 1
ATOM 718 C CA . ALA A 1 91 ? -15.18 4.098 -12.57 1 79.88 91 ALA A CA 1
ATOM 719 C C . ALA A 1 91 ? -15.695 4.906 -11.383 1 79.88 91 ALA A C 1
ATOM 721 O O . ALA A 1 91 ? -15.883 6.121 -11.484 1 79.88 91 ALA A O 1
ATOM 722 N N . MET A 1 92 ? -15.805 4.266 -10.242 1 77.38 92 MET A N 1
ATOM 723 C CA . MET A 1 92 ? -16.328 4.91 -9.047 1 77.38 92 MET A CA 1
ATOM 724 C C . MET A 1 92 ? -15.25 5.695 -8.32 1 77.38 92 MET A C 1
ATOM 726 O O . MET A 1 92 ? -15.508 6.773 -7.789 1 77.38 92 MET A O 1
ATOM 730 N N . GLY A 1 93 ? -14.055 5.199 -8.414 1 67.06 93 GLY A N 1
ATOM 731 C CA . GLY A 1 93 ? -12.992 5.742 -7.594 1 67.06 93 GLY A CA 1
ATOM 732 C C . GLY A 1 93 ? -12.648 7.184 -7.934 1 67.06 93 GLY A C 1
ATOM 733 O O . GLY A 1 93 ? -13.031 8.102 -7.211 1 67.06 93 GLY A O 1
ATOM 734 N N . PRO A 1 94 ? -12.117 7.43 -9.023 1 64.5 94 PRO A N 1
ATOM 735 C CA . PRO A 1 94 ? -11.711 8.797 -9.367 1 64.5 94 PRO A CA 1
ATOM 736 C C . PRO A 1 94 ? -12.898 9.75 -9.508 1 64.5 94 PRO A C 1
ATOM 738 O O . PRO A 1 94 ? -12.82 10.898 -9.086 1 64.5 94 PRO A O 1
ATOM 741 N N . THR A 1 95 ? -13.922 9.281 -9.961 1 67.06 95 THR A N 1
ATOM 742 C CA . THR A 1 95 ? -15.039 10.18 -10.234 1 67.06 95 THR A CA 1
ATOM 743 C C . THR A 1 95 ? -15.797 10.516 -8.953 1 67.06 95 THR A C 1
ATOM 745 O O . THR A 1 95 ? -15.984 11.688 -8.625 1 67.06 95 THR A O 1
ATOM 748 N N . VAL A 1 96 ? -16.109 9.492 -8.289 1 67.69 96 VAL A N 1
ATOM 749 C CA . VAL A 1 96 ? -16.953 9.711 -7.117 1 67.69 96 VAL A CA 1
ATOM 750 C C . VAL A 1 96 ? -16.125 10.312 -5.988 1 67.69 96 VAL A C 1
ATOM 752 O O . VAL A 1 96 ? -16.609 11.195 -5.27 1 67.69 96 VAL A O 1
ATOM 755 N N . LEU A 1 97 ? -14.938 9.945 -5.91 1 68.44 97 LEU A N 1
ATOM 756 C CA . LEU A 1 97 ? -14.07 10.469 -4.859 1 68.44 97 LEU A CA 1
ATOM 757 C C . LEU A 1 97 ? -13.727 11.93 -5.117 1 68.44 97 LEU A C 1
ATOM 759 O O . LEU A 1 97 ? -13.734 12.742 -4.191 1 68.44 97 LEU A O 1
ATOM 763 N N . LYS A 1 98 ? -13.516 12.164 -6.375 1 69.12 98 LYS A N 1
ATOM 764 C CA . LYS A 1 98 ? -13.227 13.555 -6.715 1 69.12 98 LYS A CA 1
ATOM 765 C C . LYS A 1 98 ? -14.438 14.445 -6.484 1 69.12 98 LYS A C 1
ATOM 767 O O . LYS A 1 98 ? -14.312 15.562 -5.969 1 69.12 98 LYS A O 1
ATOM 772 N N . ARG A 1 99 ? -15.555 13.922 -6.812 1 71.56 99 ARG A N 1
ATOM 773 C CA . ARG A 1 99 ? -16.781 14.695 -6.688 1 71.56 99 ARG A CA 1
ATOM 774 C C . ARG A 1 99 ? -17.125 14.945 -5.227 1 71.56 99 ARG A C 1
ATOM 776 O O . ARG A 1 99 ? -17.609 16.031 -4.871 1 71.56 99 ARG A O 1
ATOM 783 N N . ASN A 1 100 ? -16.734 14.031 -4.457 1 75.25 100 ASN A N 1
ATOM 784 C CA . ASN A 1 100 ? -17.094 14.156 -3.049 1 75.25 100 ASN A CA 1
ATOM 785 C C . ASN A 1 100 ? -16.031 14.906 -2.258 1 75.25 100 ASN A C 1
ATOM 787 O O . ASN A 1 100 ? -16.281 15.383 -1.152 1 75.25 100 ASN A O 1
ATOM 791 N N . SER A 1 101 ? -14.906 15.055 -2.826 1 75.69 101 SER A N 1
ATOM 792 C CA . SER A 1 101 ? -13.828 15.773 -2.154 1 75.69 101 SER A CA 1
ATOM 793 C C . SER A 1 101 ? -13.906 17.266 -2.43 1 75.69 101 SER A C 1
ATOM 795 O O . SER A 1 101 ? -13.414 18.078 -1.637 1 75.69 101 SER A O 1
ATOM 797 N N . LYS A 1 102 ? -14.555 17.719 -3.426 1 77.19 102 LYS A N 1
ATOM 798 C CA . LYS A 1 102 ? -14.617 19.125 -3.838 1 77.19 102 LYS A CA 1
ATOM 799 C C . LYS A 1 102 ? -15.336 19.969 -2.795 1 77.19 102 LYS A C 1
ATOM 801 O O . LYS A 1 102 ? -14.82 21 -2.369 1 77.19 102 LYS A O 1
ATOM 806 N N . PRO A 1 103 ? -16.469 19.484 -2.406 1 75.5 103 PRO A N 1
ATOM 807 C CA . PRO A 1 103 ? -17.141 20.297 -1.395 1 75.5 103 PRO A CA 1
ATOM 808 C C . PRO A 1 103 ? -16.344 20.422 -0.104 1 75.5 103 PRO A C 1
ATOM 810 O O . PRO A 1 103 ? -16.391 21.453 0.567 1 75.5 103 PRO A O 1
ATOM 813 N N . ILE A 1 104 ? -15.688 19.438 0.203 1 80.75 104 ILE A N 1
ATOM 814 C CA . ILE A 1 104 ? -14.867 19.438 1.41 1 80.75 104 ILE A CA 1
ATOM 815 C C . ILE A 1 104 ? -13.75 20.484 1.275 1 80.75 104 ILE A C 1
ATOM 817 O O . ILE A 1 104 ? -13.492 21.25 2.207 1 80.75 104 ILE A O 1
ATOM 821 N N . LYS A 1 105 ? -13.164 20.516 0.158 1 77.31 105 LYS A N 1
ATOM 822 C CA . LYS A 1 105 ? -12.094 21.469 -0.096 1 77.31 105 LYS A CA 1
ATOM 823 C C . LYS A 1 105 ? -12.586 22.906 0.033 1 77.31 105 LYS A C 1
ATOM 825 O O . LYS A 1 105 ? -11.922 23.75 0.64 1 77.31 105 LYS A O 1
ATOM 830 N N . THR A 1 106 ? -13.734 23.125 -0.553 1 78.31 106 THR A N 1
ATOM 831 C CA . THR A 1 106 ? -14.32 24.453 -0.503 1 78.31 106 THR A CA 1
ATOM 832 C C . THR A 1 106 ? -14.641 24.859 0.935 1 78.31 106 THR A C 1
ATOM 834 O O . THR A 1 106 ? -14.367 25.984 1.345 1 78.31 106 THR A O 1
ATOM 837 N N . LEU A 1 107 ? -15.109 23.938 1.644 1 77.31 107 LEU A N 1
ATOM 838 C CA . LEU A 1 107 ? -15.477 24.172 3.033 1 77.31 107 LEU A CA 1
ATOM 839 C C . LEU A 1 107 ? -14.25 24.484 3.879 1 77.31 107 LEU A C 1
ATOM 841 O O . LEU A 1 107 ? -14.281 25.391 4.719 1 77.31 107 LEU A O 1
ATOM 845 N N . LEU A 1 108 ? -13.18 23.812 3.646 1 78.62 108 LEU A N 1
ATOM 846 C CA . LEU A 1 108 ? -11.969 23.938 4.453 1 78.62 108 LEU A CA 1
ATOM 847 C C . LEU A 1 108 ? -11.234 25.234 4.121 1 78.62 108 LEU A C 1
ATOM 849 O O . LEU A 1 108 ? -10.578 25.828 4.984 1 78.62 108 LEU A O 1
ATOM 853 N N . ASN A 1 109 ? -11.367 25.672 2.904 1 78.25 109 ASN A N 1
ATOM 854 C CA . ASN A 1 109 ? -10.68 26.875 2.482 1 78.25 109 ASN A CA 1
ATOM 855 C C . ASN A 1 109 ? -11.391 28.125 2.998 1 78.25 109 ASN A C 1
ATOM 857 O O . ASN A 1 109 ? -10.781 29.203 3.107 1 78.25 109 ASN A O 1
ATOM 861 N N . GLU A 1 110 ? -12.617 28.031 3.346 1 74.56 110 GLU A N 1
ATOM 862 C CA . GLU A 1 110 ? -13.422 29.188 3.742 1 74.56 110 GLU A CA 1
ATOM 863 C C . GLU A 1 110 ? -13.352 29.422 5.246 1 74.56 110 GLU A C 1
ATOM 865 O O . GLU A 1 110 ? -13.766 30.469 5.738 1 74.56 110 GLU A O 1
ATOM 870 N N . GLN A 1 111 ? -12.703 28.578 5.953 1 70.88 111 GLN A N 1
ATOM 871 C CA . GLN A 1 111 ? -12.711 28.672 7.41 1 70.88 111 GLN A CA 1
ATOM 872 C C . GLN A 1 111 ? -11.516 29.469 7.918 1 70.88 111 GLN A C 1
ATOM 874 O O . GLN A 1 111 ? -10.414 29.359 7.375 1 70.88 111 GLN A O 1
ATOM 879 N N . THR A 1 112 ? -11.844 30.312 8.828 1 69.94 112 THR A N 1
ATOM 880 C CA . THR A 1 112 ? -10.836 31.203 9.383 1 69.94 112 THR A CA 1
ATOM 881 C C . THR A 1 112 ? -10.32 30.688 10.719 1 69.94 112 THR A C 1
ATOM 883 O O . THR A 1 112 ? -9.156 30.906 11.062 1 69.94 112 THR A O 1
ATOM 886 N N . ASP A 1 113 ? -11.156 29.969 11.367 1 78.06 113 ASP A N 1
ATOM 887 C CA . ASP A 1 113 ? -10.727 29.438 12.656 1 78.06 113 ASP A CA 1
ATOM 888 C C . ASP A 1 113 ? -10.094 28.047 12.5 1 78.06 113 ASP A C 1
ATOM 890 O O . ASP A 1 113 ? -10.289 27.391 11.484 1 78.06 113 ASP A O 1
ATOM 894 N N . ASP A 1 114 ? -9.273 27.688 13.398 1 82.88 114 ASP A N 1
ATOM 895 C CA . ASP A 1 114 ? -8.531 26.438 13.32 1 82.88 114 ASP A CA 1
ATOM 896 C C . ASP A 1 114 ? -9.375 25.266 13.82 1 82.88 114 ASP A C 1
ATOM 898 O O . ASP A 1 114 ? -8.828 24.219 14.195 1 82.88 114 ASP A O 1
ATOM 902 N N . GLU A 1 115 ? -10.75 25.562 13.789 1 86.56 115 GLU A N 1
ATOM 903 C CA . GLU A 1 115 ? -11.656 24.484 14.18 1 86.56 115 GLU A CA 1
ATOM 904 C C . GLU A 1 115 ? -12.289 23.812 12.961 1 86.56 115 GLU A C 1
ATOM 906 O O . GLU A 1 115 ? -12.625 24.5 11.992 1 86.56 115 GLU A O 1
ATOM 911 N N . ILE A 1 116 ? -12.445 22.5 13.008 1 86.75 116 ILE A N 1
ATOM 912 C CA . ILE A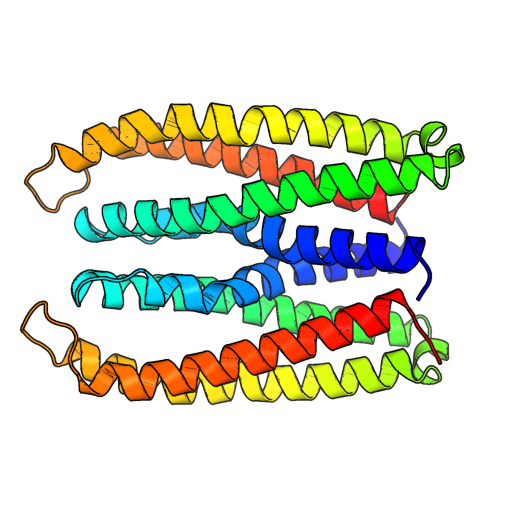 1 116 ? -13.078 21.75 11.922 1 86.75 116 ILE A CA 1
ATOM 913 C C . ILE A 1 116 ? -14.578 22.031 11.922 1 86.75 116 ILE A C 1
ATOM 915 O O . ILE A 1 116 ? -15.258 21.781 12.922 1 86.75 116 ILE A O 1
ATOM 919 N N . PRO A 1 117 ? -15.031 22.531 10.891 1 87.31 117 PRO A N 1
ATOM 920 C CA . PRO A 1 117 ? -16.469 22.828 10.836 1 87.31 117 PRO A CA 1
ATOM 921 C C . PRO A 1 117 ? -17.328 21.578 10.961 1 87.31 117 PRO A C 1
ATOM 923 O O . PRO A 1 117 ? -16.953 20.516 10.453 1 87.31 117 PRO A O 1
ATOM 926 N N . LYS A 1 118 ? -18.438 21.734 11.617 1 88.62 118 LYS A N 1
ATOM 927 C CA . LYS A 1 118 ? -19.328 20.609 11.875 1 88.62 118 LYS A CA 1
ATOM 928 C C . LYS A 1 118 ? -19.859 20.016 10.578 1 88.62 118 LYS A C 1
ATOM 930 O O . LYS A 1 118 ? -20.141 18.828 10.5 1 88.62 118 LYS A O 1
ATOM 935 N N . ASP A 1 119 ? -19.938 20.828 9.578 1 87.88 119 ASP A N 1
ATOM 936 C CA . ASP A 1 119 ? -20.516 20.406 8.305 1 87.88 119 ASP A CA 1
ATOM 937 C C . ASP A 1 119 ? -19.547 19.484 7.555 1 87.88 119 ASP A C 1
ATOM 939 O O . ASP A 1 119 ? -19.953 18.812 6.605 1 87.88 119 ASP A O 1
ATOM 943 N N . TYR A 1 120 ? -18.344 19.391 8.008 1 88.94 120 TYR A N 1
ATOM 944 C CA . TYR A 1 120 ? -17.328 18.547 7.387 1 88.94 120 TYR A CA 1
ATOM 945 C C . TYR A 1 120 ? -17.641 17.062 7.609 1 88.94 120 TYR A C 1
ATOM 947 O O . TYR A 1 120 ? -17.469 16.25 6.703 1 88.94 120 TYR A O 1
ATOM 955 N N . TYR A 1 121 ? -18.234 16.75 8.727 1 89.44 121 TYR A N 1
ATOM 956 C CA . TYR A 1 121 ? -18.281 15.367 9.18 1 89.44 121 TYR A CA 1
ATOM 957 C C . TYR A 1 121 ? -19.234 14.547 8.32 1 89.44 121 TYR A C 1
ATOM 959 O O . TYR A 1 121 ? -18.891 13.453 7.863 1 89.44 121 TYR A O 1
ATOM 967 N N . PRO A 1 122 ? -20.391 15.109 7.984 1 89.12 122 PRO A N 1
ATOM 968 C CA . PRO A 1 122 ? -21.25 14.328 7.098 1 89.12 122 PRO A CA 1
ATOM 969 C C . PRO A 1 122 ? -20.641 14.117 5.715 1 89.12 122 PRO A C 1
ATOM 971 O O . PRO A 1 122 ? -20.844 13.07 5.098 1 89.12 122 PRO A O 1
ATOM 974 N N . LEU A 1 123 ? -19.969 15.062 5.219 1 87.5 123 LEU A N 1
ATOM 975 C CA . LEU A 1 123 ? -19.312 14.953 3.922 1 87.5 123 LEU A CA 1
ATOM 976 C C . LEU A 1 123 ? -18.188 13.938 3.971 1 87.5 123 LEU A C 1
ATOM 978 O O . LEU A 1 123 ? -18.031 13.117 3.061 1 87.5 123 LEU A O 1
ATOM 982 N N . ALA A 1 124 ? -17.438 14 4.988 1 89.75 124 ALA A N 1
ATOM 983 C CA . ALA A 1 124 ? -16.328 13.07 5.176 1 89.75 124 ALA A CA 1
ATOM 984 C C . ALA A 1 124 ? -16.828 11.633 5.289 1 89.75 124 ALA A C 1
ATOM 986 O O . ALA A 1 124 ? -16.234 10.711 4.73 1 89.75 124 ALA A O 1
ATOM 987 N N . GLN A 1 125 ? -17.938 11.438 5.98 1 91.19 125 GLN A N 1
ATOM 988 C CA . GLN A 1 125 ? -18.484 10.102 6.18 1 91.19 125 GLN A CA 1
ATOM 989 C C . GLN A 1 125 ? -18.922 9.484 4.852 1 91.19 125 GLN A C 1
ATOM 991 O O . GLN A 1 125 ? -18.766 8.281 4.637 1 91.19 125 GLN A O 1
ATOM 996 N N . ARG A 1 126 ? -19.469 10.25 4.02 1 88.25 126 ARG A N 1
ATOM 997 C CA . ARG A 1 126 ? -19.844 9.773 2.695 1 88.25 126 ARG A CA 1
ATOM 998 C C . ARG A 1 126 ? -18.625 9.32 1.907 1 88.25 126 ARG A C 1
ATOM 1000 O O . ARG A 1 126 ? -18.641 8.273 1.263 1 88.25 126 ARG A O 1
ATOM 1007 N N . LEU A 1 127 ? -17.609 10.141 1.979 1 87.88 127 LEU A N 1
ATOM 1008 C CA . LEU A 1 127 ? -16.359 9.82 1.305 1 87.88 127 LEU A CA 1
ATOM 1009 C C . LEU A 1 127 ? -15.766 8.523 1.845 1 87.88 127 LEU A C 1
ATOM 1011 O O . LEU A 1 127 ? -15.336 7.668 1.071 1 87.88 127 LEU A O 1
ATOM 1015 N N . TYR A 1 128 ? -15.812 8.344 3.148 1 91.12 128 TYR A N 1
ATOM 1016 C CA . TYR A 1 128 ? -15.258 7.156 3.783 1 91.12 128 TYR A CA 1
ATOM 1017 C C . TYR A 1 128 ? -16.047 5.91 3.387 1 91.12 128 TYR A C 1
ATOM 1019 O O . TYR A 1 128 ? -15.469 4.84 3.184 1 91.12 128 TYR A O 1
ATOM 1027 N N . ARG A 1 129 ? -17.312 6.059 3.279 1 90.69 129 ARG A N 1
ATOM 1028 C CA . ARG A 1 129 ? -18.156 4.934 2.881 1 90.69 129 ARG A CA 1
ATOM 1029 C C . ARG A 1 129 ? -17.797 4.445 1.483 1 90.69 129 ARG A C 1
ATOM 1031 O O . ARG A 1 129 ? -17.734 3.238 1.238 1 90.69 129 ARG A O 1
ATOM 1038 N N . ILE A 1 130 ? -17.562 5.324 0.613 1 89.5 130 ILE A N 1
ATOM 1039 C CA . ILE A 1 130 ? -17.188 4.977 -0.753 1 89.5 130 ILE A CA 1
ATOM 1040 C C . ILE A 1 130 ? -15.82 4.281 -0.754 1 89.5 130 ILE A C 1
ATOM 1042 O O . ILE A 1 130 ? -15.633 3.271 -1.435 1 89.5 130 ILE A O 1
ATOM 1046 N N . GLU A 1 131 ? -14.922 4.824 0.021 1 90.69 131 GLU A N 1
ATOM 1047 C CA . GLU A 1 131 ? -13.594 4.227 0.115 1 90.69 131 GLU A CA 1
ATOM 1048 C C . GLU A 1 131 ? -13.664 2.811 0.676 1 90.69 131 GLU A C 1
ATOM 1050 O O . GLU A 1 131 ? -13 1.903 0.172 1 90.69 131 GLU A O 1
ATOM 1055 N N . TYR A 1 132 ? -14.516 2.57 1.661 1 93.25 132 TYR A N 1
ATOM 1056 C CA . TYR A 1 132 ? -14.664 1.246 2.254 1 93.25 132 TYR A CA 1
ATOM 1057 C C . TYR A 1 132 ? -15.305 0.278 1.268 1 93.25 132 TYR A C 1
ATOM 1059 O O . TYR A 1 132 ? -14.953 -0.902 1.226 1 93.25 132 TYR A O 1
ATOM 1067 N N . MET A 1 133 ? -16.219 0.803 0.563 1 92.75 133 MET A N 1
ATOM 1068 C CA . MET A 1 133 ? -16.844 -0.026 -0.457 1 92.75 133 MET 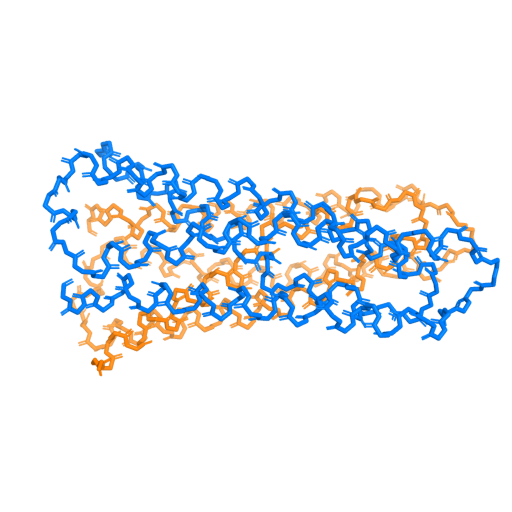A CA 1
ATOM 1069 C C . MET A 1 133 ? -15.836 -0.464 -1.51 1 92.75 133 MET A C 1
ATOM 1071 O O . MET A 1 133 ? -15.797 -1.636 -1.89 1 92.75 133 MET A O 1
ATOM 1075 N N . GLU A 1 134 ? -15.086 0.482 -1.967 1 92.56 134 GLU A N 1
ATOM 1076 C CA . GLU A 1 134 ? -14.055 0.16 -2.951 1 92.56 134 GLU A CA 1
ATOM 1077 C C . GLU A 1 134 ? -13.062 -0.862 -2.402 1 92.56 134 GLU A C 1
ATOM 1079 O O . GLU A 1 134 ? -12.711 -1.821 -3.09 1 92.56 134 GLU A O 1
ATOM 1084 N N . ASN A 1 135 ? -12.617 -0.635 -1.184 1 94.44 135 ASN A N 1
ATOM 1085 C CA . ASN A 1 135 ? -11.688 -1.565 -0.551 1 94.44 135 ASN A CA 1
ATOM 1086 C C . ASN A 1 135 ? -12.281 -2.969 -0.451 1 94.44 135 ASN A C 1
ATOM 1088 O O . ASN A 1 135 ? -11.57 -3.959 -0.647 1 94.44 135 ASN A O 1
ATOM 1092 N N . THR A 1 136 ? -13.547 -3.066 -0.162 1 96.25 136 THR A N 1
ATOM 1093 C CA . THR A 1 136 ? -14.227 -4.355 -0.075 1 96.25 136 THR A CA 1
ATOM 1094 C C . THR A 1 136 ? -14.234 -5.051 -1.432 1 96.25 136 THR A C 1
ATOM 1096 O O . THR A 1 136 ? -13.984 -6.258 -1.518 1 96.25 136 THR A O 1
ATOM 1099 N N . ILE A 1 137 ? -14.516 -4.297 -2.441 1 96.44 137 ILE A N 1
ATOM 1100 C CA . ILE A 1 137 ? -14.516 -4.844 -3.793 1 96.44 137 ILE A CA 1
ATOM 1101 C C . ILE A 1 137 ? -13.133 -5.414 -4.113 1 96.44 137 ILE A C 1
ATOM 1103 O O . ILE A 1 137 ? -13.016 -6.52 -4.641 1 96.44 137 ILE A O 1
ATOM 1107 N N . PHE A 1 138 ? -12.078 -4.695 -3.766 1 96.25 138 PHE A N 1
ATOM 1108 C CA . PHE A 1 138 ? -10.727 -5.141 -4.066 1 96.25 138 PHE A CA 1
ATOM 1109 C C . PHE A 1 138 ? -10.383 -6.398 -3.277 1 96.25 138 PHE A C 1
ATOM 1111 O O . PHE A 1 138 ? -9.648 -7.266 -3.766 1 96.25 138 PHE A O 1
ATOM 1118 N N . ILE A 1 139 ? -10.883 -6.469 -2.045 1 97.12 139 ILE A N 1
ATOM 1119 C CA . ILE A 1 139 ? -10.664 -7.684 -1.263 1 97.12 139 ILE A CA 1
ATOM 1120 C C . ILE A 1 139 ? -11.312 -8.875 -1.967 1 97.12 139 ILE A C 1
ATOM 1122 O O . ILE A 1 139 ? -10.711 -9.945 -2.074 1 97.12 139 ILE A O 1
ATOM 1126 N N . ILE A 1 140 ? -12.508 -8.688 -2.463 1 97.38 140 ILE A N 1
ATOM 1127 C CA . ILE A 1 140 ? -13.219 -9.734 -3.184 1 97.38 140 ILE A CA 1
ATOM 1128 C C . ILE A 1 140 ? -12.43 -10.141 -4.426 1 97.38 140 ILE A C 1
ATOM 1130 O O . ILE A 1 140 ? -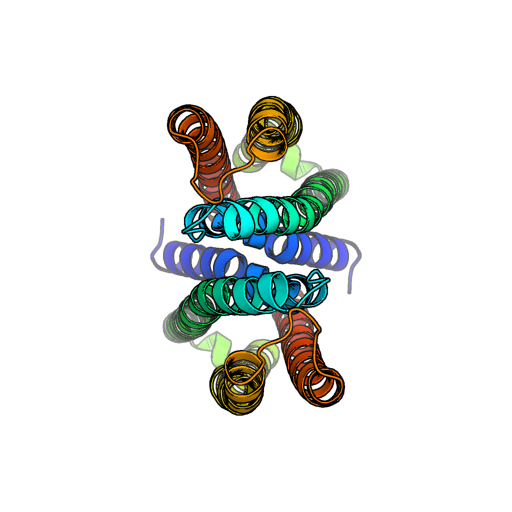12.281 -11.328 -4.715 1 97.38 140 ILE A O 1
ATOM 1134 N N . ILE A 1 141 ? -11.945 -9.172 -5.172 1 97.75 141 ILE A N 1
ATOM 1135 C CA . ILE A 1 141 ? -11.172 -9.438 -6.375 1 97.75 141 ILE A CA 1
ATOM 1136 C C . ILE A 1 141 ? -9.938 -10.273 -6.023 1 97.75 141 ILE A C 1
ATOM 1138 O O . ILE A 1 141 ? -9.609 -11.234 -6.719 1 97.75 141 ILE A O 1
ATOM 1142 N N . ILE A 1 142 ? -9.258 -9.914 -4.941 1 96.69 142 ILE A N 1
ATOM 1143 C CA . ILE A 1 142 ? -8.055 -10.625 -4.523 1 96.69 142 ILE A CA 1
ATOM 1144 C C . ILE A 1 142 ? -8.398 -12.07 -4.172 1 96.69 142 ILE A C 1
ATOM 1146 O O . ILE A 1 142 ? -7.668 -12.992 -4.527 1 96.69 142 ILE A O 1
ATOM 1150 N N . ILE A 1 143 ? -9.523 -12.25 -3.502 1 96.25 143 ILE A N 1
ATOM 1151 C CA . ILE A 1 143 ? -9.977 -13.594 -3.17 1 96.25 143 ILE A CA 1
ATOM 1152 C C . ILE A 1 143 ? -10.211 -14.391 -4.453 1 96.25 143 ILE A C 1
ATOM 1154 O O . ILE A 1 143 ? -9.789 -15.539 -4.562 1 96.25 143 ILE A O 1
ATOM 1158 N N . LEU A 1 144 ? -10.836 -13.812 -5.461 1 96.5 144 LEU A N 1
ATOM 1159 C CA . LEU A 1 144 ? -11.094 -14.469 -6.738 1 96.5 144 LEU A CA 1
ATOM 1160 C C . LEU A 1 144 ? -9.789 -14.82 -7.441 1 96.5 144 LEU A C 1
ATOM 1162 O O . LEU A 1 144 ? -9.672 -15.898 -8.031 1 96.5 144 LEU A O 1
ATOM 1166 N N . MET A 1 145 ? -8.812 -13.938 -7.348 1 94.69 145 MET A N 1
ATOM 1167 C CA . MET A 1 145 ? -7.535 -14.141 -8.031 1 94.69 145 MET A CA 1
ATOM 1168 C C . MET A 1 145 ? -6.75 -15.273 -7.383 1 94.69 145 MET A C 1
ATOM 1170 O O . MET A 1 145 ? -5.891 -15.883 -8.023 1 94.69 145 MET A O 1
ATOM 1174 N N . ILE A 1 146 ? -6.973 -15.516 -6.121 1 93.62 146 ILE A N 1
ATOM 1175 C CA . ILE A 1 146 ? -6.238 -16.547 -5.387 1 93.62 146 ILE A CA 1
ATOM 1176 C C . ILE A 1 146 ? -6.926 -17.891 -5.562 1 93.62 146 ILE A C 1
ATOM 1178 O O . ILE A 1 146 ? -6.266 -18.906 -5.816 1 93.62 146 ILE A O 1
ATOM 1182 N N . THR A 1 147 ? -8.234 -17.953 -5.43 1 93.88 147 THR A N 1
ATOM 1183 C CA . THR A 1 147 ? -8.961 -19.219 -5.418 1 93.88 147 THR A CA 1
ATOM 1184 C C . THR A 1 147 ? -9.219 -19.703 -6.84 1 93.88 147 THR A C 1
ATOM 1186 O O . THR A 1 147 ? -9.312 -20.906 -7.082 1 93.88 147 THR A O 1
ATOM 1189 N N . LYS A 1 148 ? -9.453 -18.75 -7.773 1 94.5 148 LYS A N 1
ATOM 1190 C CA . LYS A 1 148 ? -9.734 -19.062 -9.172 1 94.5 148 LYS A CA 1
ATOM 1191 C C . LYS A 1 148 ? -10.812 -20.125 -9.289 1 94.5 148 LYS A C 1
ATOM 1193 O O . LYS A 1 148 ? -10.609 -21.156 -9.953 1 94.5 148 LYS A O 1
ATOM 1198 N N . PRO A 1 149 ? -11.969 -20.047 -8.688 1 92.31 149 PRO A N 1
ATOM 1199 C CA . PRO A 1 149 ? -12.953 -21.109 -8.484 1 92.31 149 PRO A CA 1
ATOM 1200 C C . PRO A 1 149 ? -13.641 -21.516 -9.781 1 92.31 149 PRO A C 1
ATOM 1202 O O . PRO A 1 149 ? -14.312 -22.56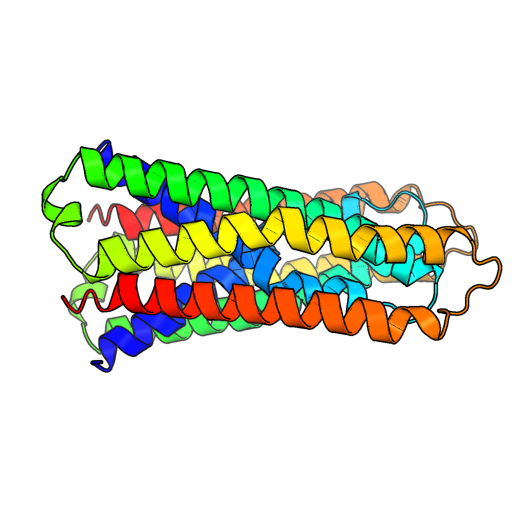2 -9.828 1 92.31 149 PRO A O 1
ATOM 1205 N N . PHE A 1 150 ? -13.703 -20.844 -10.789 1 85.31 150 PHE A N 1
ATOM 1206 C CA . PHE A 1 150 ? -14.383 -21.219 -12.016 1 85.31 150 PHE A CA 1
ATOM 1207 C C . PHE A 1 150 ? -13.797 -20.484 -13.219 1 85.31 150 PHE A C 1
ATOM 1209 O O . PHE A 1 150 ? -13.203 -19.422 -13.07 1 85.31 150 PHE A O 1
ATOM 1216 N N . MET B 1 1 ? -12.273 -22.844 0.766 1 82.5 1 MET B N 1
ATOM 1217 C CA . MET B 1 1 ? -10.852 -22.516 0.651 1 82.5 1 MET B CA 1
ATOM 1218 C C . MET B 1 1 ? -10.016 -23.422 1.556 1 82.5 1 MET B C 1
ATOM 1220 O O . MET B 1 1 ? -10.422 -23.719 2.68 1 82.5 1 MET B O 1
ATOM 1224 N N . SER B 1 2 ? -8.914 -23.828 1.002 1 91.94 2 SER B N 1
ATOM 1225 C CA . SER B 1 2 ? -7.977 -24.594 1.8 1 91.94 2 SER B CA 1
ATOM 1226 C C . SER B 1 2 ? -7.203 -23.703 2.766 1 91.94 2 SER B C 1
ATOM 1228 O O . SER B 1 2 ? -7.234 -22.484 2.648 1 91.94 2 SER B O 1
ATOM 1230 N N . LEU B 1 3 ? -6.688 -24.312 3.74 1 92.94 3 LEU B N 1
ATOM 1231 C CA . LEU B 1 3 ? -5.848 -23.578 4.68 1 92.94 3 LEU B CA 1
ATOM 1232 C C . LEU B 1 3 ? -4.727 -22.844 3.947 1 92.94 3 LEU B C 1
ATOM 1234 O O . LEU B 1 3 ? -4.422 -21.688 4.266 1 92.94 3 LEU B O 1
ATOM 1238 N N . TYR B 1 4 ? -4.18 -23.5 3.021 1 93.88 4 TYR B N 1
ATOM 1239 C CA . TYR B 1 4 ? -3.09 -22.891 2.256 1 93.88 4 TYR B CA 1
ATOM 1240 C C . TYR B 1 4 ? -3.568 -21.656 1.5 1 93.88 4 TYR B C 1
ATOM 1242 O O . TYR B 1 4 ? -2.898 -20.625 1.502 1 93.88 4 TYR B O 1
ATOM 1250 N N . GLU B 1 5 ? -4.73 -21.734 0.95 1 93.75 5 GLU B N 1
ATOM 1251 C CA . GLU B 1 5 ? -5.297 -20.609 0.221 1 93.75 5 GLU B CA 1
ATOM 1252 C C . GLU B 1 5 ? -5.586 -19.438 1.157 1 93.75 5 GLU B C 1
ATOM 1254 O O . GLU B 1 5 ? -5.43 -18.266 0.774 1 93.75 5 GLU B O 1
ATOM 1259 N N . ILE B 1 6 ? -5.996 -19.781 2.303 1 96.12 6 ILE B N 1
ATOM 1260 C CA . ILE B 1 6 ? -6.266 -18.75 3.295 1 96.12 6 ILE B CA 1
ATOM 1261 C C . ILE B 1 6 ? -4.965 -18.047 3.682 1 96.12 6 ILE B C 1
ATOM 1263 O O . ILE B 1 6 ? -4.922 -16.812 3.797 1 96.12 6 ILE B O 1
ATOM 1267 N N . LEU B 1 7 ? -3.926 -18.812 3.82 1 96.75 7 LEU B N 1
ATOM 1268 C CA . LEU B 1 7 ? -2.625 -18.234 4.156 1 96.75 7 LEU B CA 1
ATOM 1269 C C . LEU B 1 7 ? -2.113 -17.359 3.023 1 96.75 7 LEU B C 1
ATOM 1271 O O . LEU B 1 7 ? -1.57 -16.266 3.271 1 96.75 7 LEU B O 1
ATOM 1275 N N . VAL B 1 8 ? -2.32 -17.812 1.828 1 95.88 8 VAL B N 1
ATOM 1276 C CA . VAL B 1 8 ? -1.908 -17.016 0.673 1 95.88 8 VAL B CA 1
ATOM 1277 C C . VAL B 1 8 ? -2.682 -15.703 0.645 1 95.88 8 VAL B C 1
ATOM 1279 O O . VAL B 1 8 ? -2.111 -14.648 0.362 1 95.88 8 VAL B O 1
ATOM 1282 N N . PHE B 1 9 ? -3.967 -15.836 0.945 1 96.56 9 PHE B N 1
ATOM 1283 C CA . PHE B 1 9 ? -4.801 -14.633 0.968 1 96.56 9 PHE B CA 1
ATOM 1284 C C . PHE B 1 9 ? -4.289 -13.641 2.002 1 96.56 9 PHE B C 1
ATOM 1286 O O . PHE B 1 9 ? -4.098 -12.461 1.695 1 96.56 9 PHE B O 1
ATOM 1293 N N . ILE B 1 10 ? -4.055 -14.102 3.221 1 97.5 10 ILE B N 1
ATOM 1294 C CA . ILE B 1 10 ? -3.568 -13.234 4.289 1 97.5 10 ILE B CA 1
ATOM 1295 C C . ILE B 1 10 ? -2.201 -12.672 3.908 1 97.5 10 ILE B C 1
ATOM 1297 O O . ILE B 1 10 ? -1.925 -11.492 4.141 1 97.5 10 ILE B O 1
ATOM 1301 N N . HIS B 1 11 ? -1.365 -13.539 3.314 1 97.62 11 HIS B N 1
ATOM 1302 C CA . HIS B 1 11 ? -0.033 -13.125 2.889 1 97.62 11 HIS B CA 1
ATOM 1303 C C . HIS B 1 11 ? -0.106 -11.992 1.866 1 97.62 11 HIS B C 1
ATOM 1305 O O . HIS B 1 11 ? 0.546 -10.961 2.029 1 97.62 11 HIS B O 1
ATOM 1311 N N . ILE B 1 12 ? -0.987 -12.094 0.904 1 97.12 12 ILE B N 1
ATOM 1312 C CA . ILE B 1 12 ? -1.099 -11.125 -0.178 1 97.12 12 ILE B CA 1
ATOM 1313 C C . ILE B 1 12 ? -1.708 -9.828 0.353 1 97.12 12 ILE B C 1
ATOM 1315 O O . ILE B 1 12 ? -1.23 -8.734 0.038 1 97.12 12 ILE B O 1
ATOM 1319 N N . ILE B 1 13 ? -2.709 -9.938 1.169 1 96.69 13 ILE B N 1
ATOM 1320 C CA . ILE B 1 13 ? -3.324 -8.75 1.759 1 96.69 13 ILE B CA 1
ATOM 1321 C C . ILE B 1 13 ? -2.307 -8.023 2.635 1 96.69 13 ILE B C 1
ATOM 1323 O O . ILE B 1 13 ? -2.254 -6.793 2.645 1 96.69 13 ILE B O 1
ATOM 1327 N N . SER B 1 14 ? -1.504 -8.797 3.35 1 96.94 14 SER B N 1
ATOM 1328 C CA . SER B 1 14 ? -0.459 -8.219 4.188 1 96.94 14 SER B CA 1
ATOM 1329 C C . SER B 1 14 ? 0.577 -7.48 3.35 1 96.94 14 SER B C 1
ATOM 1331 O O . SER B 1 14 ? 1.073 -6.426 3.756 1 96.94 14 SER B O 1
ATOM 1333 N N . ALA B 1 15 ? 0.896 -8.039 2.211 1 97.06 15 ALA B N 1
ATOM 1334 C CA . ALA B 1 15 ? 1.838 -7.367 1.317 1 97.06 15 ALA B CA 1
ATOM 1335 C C . ALA B 1 15 ? 1.265 -6.051 0.805 1 97.06 15 ALA B C 1
ATOM 1337 O O . ALA B 1 15 ? 1.962 -5.035 0.774 1 97.06 15 ALA B O 1
ATOM 1338 N N . ILE B 1 16 ? 0.021 -6.043 0.49 1 97.19 16 ILE B N 1
ATOM 1339 C CA . ILE B 1 16 ? -0.625 -4.879 -0.108 1 97.19 16 ILE B CA 1
ATOM 1340 C C . ILE B 1 16 ? -0.804 -3.789 0.946 1 97.19 16 ILE B C 1
ATOM 1342 O O . ILE B 1 16 ? -0.368 -2.652 0.754 1 97.19 16 ILE B O 1
ATOM 1346 N N . ILE B 1 17 ? -1.315 -4.18 2.115 1 95.19 17 ILE B N 1
ATOM 1347 C CA . ILE B 1 17 ? -1.667 -3.197 3.135 1 95.19 17 ILE B CA 1
ATOM 1348 C C . ILE B 1 17 ? -0.431 -2.844 3.959 1 95.19 17 ILE B C 1
ATOM 1350 O O . ILE B 1 17 ? -0.34 -1.746 4.512 1 95.19 17 ILE B O 1
ATOM 1354 N N . GLY B 1 18 ? 0.529 -3.709 4.039 1 94.19 18 GLY B N 1
ATOM 1355 C CA . GLY B 1 18 ? 1.742 -3.469 4.805 1 94.19 18 GLY B CA 1
ATOM 1356 C C . GLY B 1 18 ? 2.834 -2.797 3.992 1 94.19 18 GLY B C 1
ATOM 1357 O O . GLY B 1 18 ? 3.223 -1.663 4.281 1 94.19 18 GLY B O 1
ATOM 1358 N N . LEU B 1 19 ? 3.203 -3.424 2.896 1 94.31 19 LEU B N 1
ATOM 1359 C CA . LEU B 1 19 ? 4.301 -2.91 2.084 1 94.31 19 LEU B CA 1
ATOM 1360 C C . LEU B 1 19 ? 3.854 -1.704 1.265 1 94.31 19 LEU B C 1
ATOM 1362 O O . LEU B 1 19 ? 4.652 -0.809 0.981 1 94.31 19 LEU B O 1
ATOM 1366 N N . GLY B 1 20 ? 2.646 -1.665 0.886 1 95.38 20 GLY B N 1
ATOM 1367 C CA . GLY B 1 20 ? 2.141 -0.571 0.073 1 95.38 20 GLY B CA 1
ATOM 1368 C C . GLY B 1 20 ? 2.41 0.795 0.675 1 95.38 20 GLY B C 1
ATOM 1369 O O . GLY B 1 20 ? 3.135 1.604 0.093 1 95.38 20 GLY B O 1
ATOM 1370 N N . PRO B 1 21 ? 1.842 0.958 1.851 1 92.75 21 PRO B N 1
ATOM 1371 C CA . PRO B 1 21 ? 2.137 2.223 2.529 1 92.75 21 PRO B CA 1
ATOM 1372 C C . PRO B 1 21 ? 3.633 2.432 2.76 1 92.75 21 PRO B C 1
ATOM 1374 O O . PRO B 1 21 ? 4.109 3.568 2.734 1 92.75 21 PRO B O 1
ATOM 1377 N N . GLY B 1 22 ? 4.344 1.37 2.977 1 91.56 22 GLY B N 1
ATOM 1378 C CA . GLY B 1 22 ? 5.777 1.479 3.184 1 91.56 22 GLY B CA 1
ATOM 1379 C C . GLY B 1 22 ? 6.504 2.098 2.006 1 91.56 22 GLY B C 1
ATOM 1380 O O . GLY B 1 22 ? 7.461 2.855 2.189 1 91.56 22 GLY B O 1
ATOM 1381 N N . PHE B 1 23 ? 5.992 1.905 0.867 1 94.31 23 PHE B N 1
ATOM 1382 C CA . PHE B 1 23 ? 6.637 2.389 -0.349 1 94.31 23 PHE B CA 1
ATOM 1383 C C . PHE B 1 23 ? 6.426 3.889 -0.514 1 94.31 23 PHE B C 1
ATOM 1385 O O . PHE B 1 23 ? 7.156 4.547 -1.257 1 94.31 23 PHE B O 1
ATOM 1392 N N . ILE B 1 24 ? 5.438 4.383 0.236 1 91.5 24 ILE B N 1
ATOM 1393 C CA . ILE B 1 24 ? 5.125 5.781 -0.048 1 91.5 24 ILE B CA 1
ATOM 1394 C C . ILE B 1 24 ? 5.293 6.613 1.22 1 91.5 24 ILE B C 1
ATOM 1396 O O . ILE B 1 24 ? 4.863 7.77 1.271 1 91.5 24 ILE B O 1
ATOM 1400 N N . LEU B 1 25 ? 5.914 6.125 2.236 1 91.38 25 LEU B N 1
ATOM 1401 C CA . LEU B 1 25 ? 6.098 6.816 3.506 1 91.38 25 LEU B CA 1
ATOM 1402 C C . LEU B 1 25 ? 6.906 8.094 3.316 1 91.38 25 LEU B C 1
ATOM 1404 O O . LEU B 1 25 ? 6.605 9.125 3.926 1 91.38 25 LEU B O 1
ATOM 1408 N N . THR B 1 26 ? 7.895 7.965 2.479 1 91.06 26 THR B N 1
ATOM 1409 C CA . THR B 1 26 ? 8.773 9.102 2.238 1 91.06 26 THR B CA 1
ATOM 1410 C C . THR B 1 26 ? 7.992 10.266 1.632 1 91.06 26 THR B C 1
ATOM 1412 O O . THR B 1 26 ? 8.273 11.43 1.934 1 91.06 26 THR B O 1
ATOM 1415 N N . ARG B 1 27 ? 7.008 9.938 0.886 1 91 27 ARG B N 1
ATOM 1416 C CA . ARG B 1 27 ? 6.227 10.977 0.22 1 91 27 ARG B CA 1
ATOM 1417 C C . ARG B 1 27 ? 5.398 11.773 1.226 1 91 27 ARG B C 1
ATOM 1419 O O . ARG B 1 27 ? 5.176 12.969 1.046 1 91 27 ARG B O 1
ATOM 1426 N N . VAL B 1 28 ? 5.062 11.227 2.322 1 91.5 28 VAL B N 1
ATOM 1427 C CA . VAL B 1 28 ? 4.215 11.844 3.334 1 91.5 28 VAL B CA 1
ATOM 1428 C C . VAL B 1 28 ? 4.953 13.008 3.99 1 91.5 28 VAL B C 1
ATOM 1430 O O . VAL B 1 28 ? 4.414 14.109 4.109 1 91.5 28 VAL B O 1
ATOM 1433 N N . THR B 1 29 ? 6.211 12.828 4.328 1 91.12 29 THR B N 1
ATOM 1434 C CA . THR B 1 29 ? 6.957 13.859 5.035 1 91.12 29 THR B CA 1
ATOM 1435 C C . THR B 1 29 ? 7.57 14.852 4.051 1 91.12 29 THR B C 1
ATOM 1437 O O . THR B 1 29 ? 7.754 16.031 4.379 1 91.12 29 THR B O 1
ATOM 1440 N N . LYS B 1 30 ? 7.785 14.391 2.82 1 91.75 30 LYS B N 1
ATOM 1441 C CA . LYS B 1 30 ? 8.383 15.273 1.819 1 91.75 30 LYS B CA 1
ATOM 1442 C C . LYS B 1 30 ? 7.371 16.297 1.318 1 91.75 30 LYS B C 1
ATOM 1444 O O . LYS B 1 30 ? 7.746 17.312 0.731 1 91.75 30 LYS B O 1
ATOM 1449 N N . SER B 1 31 ? 6.098 16.094 1.588 1 87.62 31 SER B N 1
ATOM 1450 C CA . SER B 1 31 ? 5.055 16.984 1.094 1 87.62 31 SER B CA 1
ATOM 1451 C C . SER B 1 31 ? 4.91 18.203 1.99 1 87.62 31 SER B C 1
ATOM 1453 O O . SER B 1 31 ? 4.266 19.188 1.61 1 87.62 31 SER B O 1
ATOM 1455 N N . ALA B 1 32 ? 5.543 18.188 3.131 1 89.81 32 ALA B N 1
ATOM 1456 C CA . ALA B 1 32 ? 5.406 19.266 4.09 1 89.81 32 ALA B CA 1
ATOM 1457 C C . ALA B 1 32 ? 6.195 20.5 3.639 1 89.81 32 ALA B C 1
ATOM 1459 O O . ALA B 1 32 ? 7.312 20.375 3.137 1 89.81 32 ALA B O 1
ATOM 1460 N N . THR B 1 33 ? 5.57 21.656 3.723 1 88.75 33 THR B N 1
ATOM 1461 C CA . THR B 1 33 ? 6.207 22.891 3.277 1 88.75 33 THR B CA 1
ATOM 1462 C C . THR B 1 33 ? 6.559 23.766 4.469 1 88.75 33 THR B C 1
ATOM 1464 O O . THR B 1 33 ? 7.285 24.75 4.324 1 88.75 33 THR B O 1
ATOM 1467 N N . ASN B 1 34 ? 5.996 23.5 5.645 1 89.88 34 ASN B N 1
ATOM 1468 C CA . ASN B 1 34 ? 6.301 24.219 6.883 1 89.88 34 ASN B CA 1
ATOM 1469 C C . ASN B 1 34 ? 6.34 23.266 8.078 1 89.88 34 ASN B C 1
ATOM 1471 O O . ASN B 1 34 ? 6.094 22.062 7.934 1 89.88 34 ASN B O 1
ATOM 1475 N N . LEU B 1 35 ? 6.688 23.828 9.203 1 87.88 35 LEU B N 1
ATOM 1476 C CA . LEU B 1 35 ? 6.922 23.016 10.391 1 87.88 35 LEU B CA 1
ATOM 1477 C C . LEU B 1 35 ? 5.637 22.312 10.836 1 87.88 35 LEU B C 1
ATOM 1479 O O . LEU B 1 35 ? 5.66 21.141 11.219 1 87.88 35 LEU B O 1
ATOM 1483 N N . THR B 1 36 ? 4.562 23 10.789 1 86.12 36 THR B N 1
ATOM 1484 C CA . THR B 1 36 ? 3.279 22.453 11.211 1 86.12 36 THR B CA 1
ATOM 1485 C C . THR B 1 36 ? 2.889 21.266 10.328 1 86.12 36 THR B C 1
ATOM 1487 O O . THR B 1 36 ? 2.482 20.219 10.836 1 86.12 36 THR B O 1
ATOM 1490 N N . GLU B 1 37 ? 3.057 21.422 9.086 1 88.62 37 GLU B N 1
ATOM 1491 C CA . GLU B 1 37 ? 2.779 20.344 8.148 1 88.62 37 GLU B CA 1
ATOM 1492 C C . GLU B 1 37 ? 3.73 19.172 8.359 1 88.62 37 GLU B C 1
ATOM 1494 O O . GLU B 1 37 ? 3.328 18 8.242 1 88.62 37 GLU B O 1
ATOM 1499 N N . LEU B 1 38 ? 4.934 19.562 8.617 1 90.44 38 LEU B N 1
ATOM 1500 C CA . LEU B 1 38 ? 5.941 18.516 8.82 1 90.44 38 LEU B CA 1
ATOM 1501 C C . LEU B 1 38 ? 5.625 17.688 10.055 1 90.44 38 LEU B C 1
ATOM 1503 O O . LEU B 1 38 ? 5.707 16.453 10.023 1 90.44 38 LEU B O 1
ATOM 1507 N N . GLN B 1 39 ? 5.234 18.312 11.102 1 89.12 39 GLN B N 1
ATOM 1508 C CA . GLN B 1 39 ? 4.855 17.609 12.328 1 89.12 39 GLN B CA 1
ATOM 1509 C C . GLN B 1 39 ? 3.65 16.703 12.094 1 89.12 39 GLN B C 1
ATOM 1511 O O . GLN B 1 39 ? 3.625 15.562 12.562 1 89.12 39 GLN B O 1
ATOM 1516 N N . HIS B 1 40 ? 2.758 17.234 11.367 1 89.38 40 HIS B N 1
ATOM 1517 C CA . HIS B 1 40 ? 1.599 16.406 11.016 1 89.38 40 HIS B CA 1
ATOM 1518 C C . HIS B 1 40 ? 1.993 15.25 10.109 1 89.38 40 HIS B C 1
ATOM 1520 O O . HIS B 1 40 ? 1.47 14.141 10.258 1 89.38 40 HIS B O 1
ATOM 1526 N N . GLY B 1 41 ? 2.867 15.531 9.227 1 91.12 41 GLY B N 1
ATOM 1527 C CA . GLY B 1 41 ? 3.369 14.484 8.359 1 91.12 41 GLY B CA 1
ATOM 1528 C C . GLY B 1 41 ? 3.977 13.32 9.117 1 91.12 41 GLY B C 1
ATOM 1529 O O . GLY B 1 41 ? 3.725 12.156 8.789 1 91.12 41 GLY B O 1
ATOM 1530 N N . TYR B 1 42 ? 4.742 13.617 10.094 1 90.25 42 TYR B N 1
ATOM 1531 C CA . TYR B 1 42 ? 5.363 12.562 10.883 1 90.25 42 TYR B CA 1
ATOM 1532 C C . TYR B 1 42 ? 4.324 11.812 11.711 1 90.25 42 TYR B C 1
ATOM 1534 O O . TYR B 1 42 ? 4.461 10.609 11.945 1 90.25 42 TYR B O 1
ATOM 1542 N N . LYS B 1 43 ? 3.275 12.508 12.094 1 89.06 43 LYS B N 1
ATOM 1543 C CA . LYS B 1 43 ? 2.166 11.836 12.766 1 89.06 43 LYS B CA 1
ATOM 1544 C C . LYS B 1 43 ? 1.492 10.828 11.844 1 89.06 43 LYS B C 1
ATOM 1546 O O . LYS B 1 43 ? 1.243 9.688 12.234 1 89.06 43 LYS B O 1
ATOM 1551 N N . VAL B 1 44 ? 1.254 11.289 10.688 1 91.31 44 VAL B N 1
ATOM 1552 C CA . VAL B 1 44 ? 0.646 10.422 9.688 1 91.31 44 VAL B CA 1
ATOM 1553 C C . VAL B 1 44 ? 1.589 9.266 9.367 1 91.31 44 VAL B C 1
ATOM 1555 O O . VAL B 1 44 ? 1.164 8.109 9.305 1 91.31 44 VAL B O 1
ATOM 1558 N N . LYS B 1 45 ? 2.873 9.562 9.156 1 91.38 45 LYS B N 1
ATOM 1559 C CA . LYS B 1 45 ? 3.883 8.555 8.852 1 91.38 45 LYS B CA 1
ATOM 1560 C C . LYS B 1 45 ? 3.922 7.477 9.93 1 91.38 45 LYS B C 1
ATOM 1562 O O . LYS B 1 45 ? 4.027 6.285 9.625 1 91.38 45 LYS B O 1
ATOM 1567 N N . ARG B 1 46 ? 3.816 7.832 11.125 1 89.12 46 ARG B N 1
ATOM 1568 C CA . ARG B 1 46 ? 3.811 6.883 12.234 1 89.12 46 ARG B CA 1
ATOM 1569 C C . ARG B 1 46 ? 2.598 5.961 12.156 1 89.12 46 ARG B C 1
ATOM 1571 O O . ARG B 1 46 ? 2.709 4.758 12.398 1 89.12 46 ARG B O 1
ATOM 1578 N N . GLN B 1 47 ? 1.529 6.492 11.859 1 89.94 47 GLN B N 1
ATOM 1579 C CA . GLN B 1 47 ? 0.314 5.695 11.727 1 89.94 47 GLN B CA 1
ATOM 1580 C C . GLN B 1 47 ? 0.431 4.695 10.578 1 89.94 47 GLN B C 1
ATOM 1582 O O . GLN B 1 47 ? 0.048 3.533 10.719 1 89.94 47 GLN B O 1
ATOM 1587 N N . LEU B 1 48 ? 0.942 5.238 9.508 1 91.31 48 LEU B N 1
ATOM 1588 C CA . LEU B 1 48 ? 1.102 4.371 8.352 1 91.31 48 LEU B CA 1
ATOM 1589 C C . LEU B 1 48 ? 2.152 3.297 8.609 1 91.31 48 LEU B C 1
ATOM 1591 O O . LEU B 1 48 ? 2.025 2.168 8.133 1 91.31 48 LEU B O 1
ATOM 1595 N N . HIS B 1 49 ? 3.182 3.67 9.383 1 90.25 49 HIS B N 1
ATOM 1596 C CA . HIS B 1 49 ? 4.246 2.725 9.695 1 90.25 49 HIS B CA 1
ATOM 1597 C C . HIS B 1 49 ? 3.719 1.561 10.531 1 90.25 49 HIS B C 1
ATOM 1599 O O . HIS B 1 49 ? 4.242 0.447 10.453 1 90.25 49 HIS B O 1
ATOM 1605 N N . TYR B 1 50 ? 2.709 1.798 11.305 1 89.94 50 TYR B N 1
ATOM 1606 C CA . TYR B 1 50 ? 2.064 0.722 12.047 1 89.94 50 TYR B CA 1
ATOM 1607 C C . TYR B 1 50 ? 1.562 -0.367 11.109 1 89.94 50 TYR B C 1
ATOM 1609 O O . TYR B 1 50 ? 1.714 -1.559 11.391 1 89.94 50 TYR B O 1
ATOM 1617 N N . PHE B 1 51 ? 0.987 -0.03 10.047 1 92.44 51 PHE B N 1
ATOM 1618 C CA . PHE B 1 51 ? 0.512 -0.994 9.055 1 92.44 51 PHE B CA 1
ATOM 1619 C C . PHE B 1 51 ? 1.678 -1.749 8.43 1 92.44 51 PHE B C 1
ATOM 1621 O O . PHE B 1 51 ? 1.575 -2.947 8.164 1 92.44 51 PHE B O 1
ATOM 1628 N N . VAL B 1 52 ? 2.73 -1 8.227 1 91.81 52 VAL B N 1
ATOM 1629 C CA . VAL B 1 52 ? 3.922 -1.617 7.652 1 91.81 52 VAL B CA 1
ATOM 1630 C C . VAL B 1 52 ? 4.445 -2.697 8.594 1 91.81 52 VAL B C 1
ATOM 1632 O O . VAL B 1 52 ? 4.766 -3.807 8.164 1 91.81 52 VAL B O 1
ATOM 1635 N N . MET B 1 53 ? 4.477 -2.395 9.875 1 91 53 MET B N 1
ATOM 1636 C CA . MET B 1 53 ? 5 -3.328 10.867 1 91 53 MET B CA 1
ATOM 1637 C C . MET B 1 53 ? 4.086 -4.539 11.016 1 91 53 MET B C 1
ATOM 1639 O O . MET B 1 53 ? 4.559 -5.68 11.023 1 91 53 MET B O 1
ATOM 1643 N N . VAL B 1 54 ? 2.836 -4.277 11.125 1 93.25 54 VAL B N 1
ATOM 1644 C CA . VAL B 1 54 ? 1.868 -5.359 11.273 1 93.25 54 VAL B CA 1
ATOM 1645 C C . VAL B 1 54 ? 1.851 -6.211 10 1 93.25 54 VAL B C 1
ATOM 1647 O O . VAL B 1 54 ? 1.927 -7.441 10.07 1 93.25 54 VAL B O 1
ATOM 1650 N N . GLY B 1 55 ? 1.73 -5.551 8.906 1 94.62 55 GLY B N 1
ATOM 1651 C CA . GLY B 1 55 ? 1.746 -6.273 7.641 1 94.62 55 GLY B CA 1
ATOM 1652 C C . GLY B 1 55 ? 3.025 -7.059 7.418 1 94.62 55 GLY B C 1
ATOM 1653 O O . GLY B 1 55 ? 2.984 -8.211 6.98 1 94.62 55 GLY B O 1
ATOM 1654 N N . GLY B 1 56 ? 4.172 -6.41 7.648 1 93.44 56 GLY B N 1
ATOM 1655 C CA . GLY B 1 56 ? 5.438 -7.113 7.523 1 93.44 56 GLY B CA 1
ATOM 1656 C C . GLY B 1 56 ? 5.523 -8.352 8.398 1 93.44 56 GLY B C 1
ATOM 1657 O O . GLY B 1 56 ? 5.992 -9.398 7.949 1 93.44 56 GLY B O 1
ATOM 1658 N N . SER B 1 57 ? 5.113 -8.281 9.609 1 94 57 SER B N 1
ATOM 1659 C CA . SER B 1 57 ? 5.129 -9.422 10.523 1 94 57 SER B CA 1
ATOM 1660 C C . SER B 1 57 ? 4.219 -10.539 10.016 1 94 57 SER B C 1
ATOM 1662 O O . SER B 1 57 ? 4.598 -11.711 10.047 1 94 57 SER B O 1
ATOM 1664 N N . LEU B 1 58 ? 3.035 -10.164 9.594 1 96.62 58 LEU B N 1
ATOM 1665 C CA . LEU B 1 58 ? 2.098 -11.148 9.078 1 96.62 58 LEU B CA 1
ATOM 1666 C C . LEU B 1 58 ? 2.66 -11.836 7.832 1 96.62 58 LEU B C 1
ATOM 1668 O O . LEU B 1 58 ? 2.428 -13.023 7.613 1 96.62 58 LEU B O 1
ATOM 1672 N N . LEU B 1 59 ? 3.367 -11.07 7.01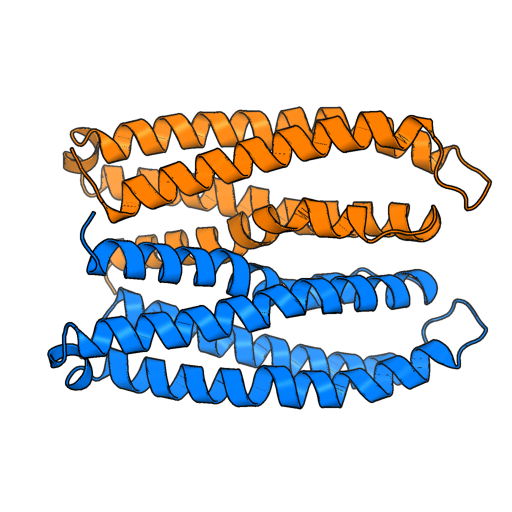6 1 96.75 59 LEU B N 1
ATOM 1673 C CA . LEU B 1 59 ? 4.016 -11.648 5.84 1 96.75 59 LEU B CA 1
ATOM 1674 C C . LEU B 1 59 ? 5 -12.742 6.242 1 96.75 59 LEU B C 1
ATOM 1676 O O . LEU B 1 59 ? 5.008 -13.82 5.648 1 96.75 59 LEU B O 1
ATOM 1680 N N . LEU B 1 60 ? 5.754 -12.391 7.23 1 95.62 60 LEU B N 1
ATOM 1681 C CA . LEU B 1 60 ? 6.742 -13.367 7.684 1 95.62 60 LEU B CA 1
ATOM 1682 C C . LEU B 1 60 ? 6.059 -14.594 8.273 1 95.62 60 LEU B C 1
ATOM 1684 O O . LEU B 1 60 ? 6.418 -15.727 7.938 1 95.62 60 LEU B O 1
ATOM 1688 N N . ILE B 1 61 ? 5.109 -14.367 9.133 1 97.19 61 ILE B N 1
ATOM 1689 C CA . ILE B 1 61 ? 4.41 -15.453 9.82 1 97.19 61 ILE B CA 1
ATOM 1690 C C . ILE B 1 61 ? 3.736 -16.359 8.797 1 97.19 61 ILE B C 1
ATOM 1692 O O . ILE B 1 61 ? 3.873 -17.578 8.852 1 97.19 61 ILE B O 1
ATOM 1696 N N . THR B 1 62 ? 3.018 -15.773 7.879 1 97.56 62 THR B N 1
ATOM 1697 C CA . THR B 1 62 ? 2.318 -16.578 6.879 1 97.56 62 THR B CA 1
ATOM 1698 C C . THR B 1 62 ? 3.311 -17.25 5.938 1 97.56 62 THR B C 1
ATOM 1700 O O . THR B 1 62 ? 3.115 -18.406 5.547 1 97.56 62 THR B O 1
ATOM 1703 N N . GLY B 1 63 ? 4.352 -16.531 5.535 1 96.69 63 GLY B N 1
ATOM 1704 C CA . GLY B 1 63 ? 5.383 -17.141 4.715 1 96.69 63 GLY B CA 1
ATOM 1705 C C . GLY B 1 63 ? 6.016 -18.375 5.355 1 96.69 63 GLY B C 1
ATOM 1706 O O . GLY B 1 63 ? 6.172 -19.406 4.707 1 96.69 63 GLY B O 1
ATOM 1707 N N . LEU B 1 64 ? 6.328 -18.266 6.586 1 97.12 64 LEU B N 1
ATOM 1708 C CA . LEU B 1 64 ? 6.91 -19.391 7.316 1 97.12 64 LEU B CA 1
ATOM 1709 C C . LEU B 1 64 ? 5.898 -20.516 7.473 1 97.12 64 LEU B C 1
ATOM 1711 O O . LEU B 1 64 ? 6.25 -21.688 7.34 1 97.12 64 LEU B O 1
ATOM 1715 N N . TRP B 1 65 ? 4.668 -20.125 7.824 1 97.56 65 TRP B N 1
ATOM 1716 C CA . TRP B 1 65 ? 3.609 -21.125 7.984 1 97.56 65 TRP B CA 1
ATOM 1717 C C . TRP B 1 65 ? 3.406 -21.906 6.699 1 97.56 65 TRP B C 1
ATOM 1719 O O . TRP B 1 65 ? 3.24 -23.141 6.734 1 97.56 65 TRP B O 1
ATOM 1729 N N . MET B 1 66 ? 3.424 -21.281 5.586 1 96.5 66 MET B N 1
ATOM 1730 C CA . MET B 1 66 ? 3.301 -21.969 4.301 1 96.5 66 MET B CA 1
ATOM 1731 C C . MET B 1 66 ? 4.488 -22.891 4.062 1 96.5 66 MET B C 1
ATOM 1733 O O . MET B 1 66 ? 4.34 -23.969 3.479 1 96.5 66 MET B O 1
ATOM 1737 N N . GLY B 1 67 ? 5.66 -22.453 4.465 1 95.5 67 GLY B N 1
ATOM 1738 C CA . GLY B 1 67 ? 6.832 -23.312 4.391 1 95.5 67 GLY B CA 1
ATOM 1739 C C . GLY B 1 67 ? 6.699 -24.578 5.219 1 95.5 67 GLY B C 1
ATOM 1740 O O . GLY B 1 67 ? 7.141 -25.641 4.801 1 95.5 67 GLY B O 1
ATOM 1741 N N . PHE B 1 68 ? 6.051 -24.484 6.328 1 96.19 68 PHE B N 1
ATOM 1742 C CA . PHE B 1 68 ? 5.875 -25.641 7.199 1 96.19 68 PHE B CA 1
ATOM 1743 C C . PHE B 1 68 ? 4.871 -26.625 6.605 1 96.19 68 PHE B C 1
ATOM 1745 O O . PHE B 1 68 ? 5.004 -27.828 6.777 1 96.19 68 PH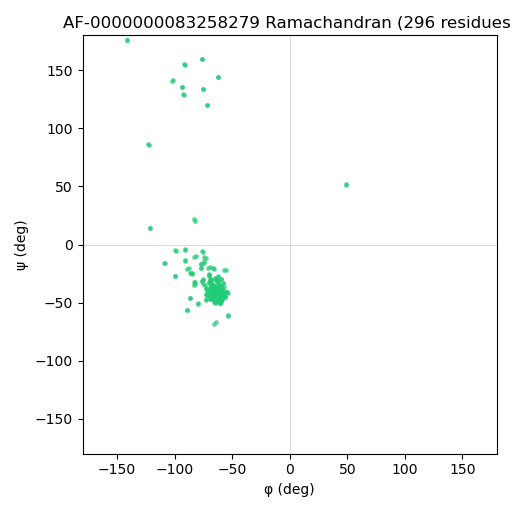E B O 1
ATOM 1752 N N . ILE B 1 69 ? 3.881 -26.109 6.016 1 95.25 69 ILE B N 1
ATOM 1753 C CA . ILE B 1 69 ? 2.887 -26.953 5.352 1 95.25 69 ILE B CA 1
ATOM 1754 C C . ILE B 1 69 ? 3.512 -27.641 4.141 1 95.25 69 ILE B C 1
ATOM 1756 O O . ILE B 1 69 ? 3.191 -28.781 3.838 1 95.25 69 ILE B O 1
ATOM 1760 N N . ASN B 1 70 ? 4.379 -26.922 3.459 1 94.69 70 ASN B N 1
ATOM 1761 C CA . ASN B 1 70 ? 5.117 -27.438 2.312 1 94.69 70 ASN B CA 1
ATOM 1762 C C . ASN B 1 70 ? 6.625 -27.328 2.516 1 94.69 70 ASN B C 1
ATOM 1764 O O . ASN B 1 70 ? 7.277 -26.484 1.896 1 94.69 70 ASN B O 1
ATOM 1768 N N . PRO B 1 71 ? 7.215 -28.312 3.164 1 95.75 71 PRO B N 1
ATOM 1769 C CA . PRO B 1 71 ? 8.625 -28.219 3.559 1 95.75 71 PRO B CA 1
ATOM 1770 C C . PRO B 1 71 ? 9.57 -28.188 2.359 1 95.75 71 PRO B C 1
ATOM 1772 O O . PRO B 1 71 ? 10.734 -27.812 2.502 1 95.75 71 PRO B O 1
ATOM 1775 N N . ALA B 1 72 ? 9.109 -28.672 1.209 1 94.62 72 ALA B N 1
ATOM 1776 C CA . ALA B 1 72 ? 9.922 -28.609 -0.007 1 94.62 72 ALA B CA 1
ATOM 1777 C C . ALA B 1 72 ? 10.352 -27.188 -0.312 1 94.62 72 ALA B C 1
ATOM 1779 O O . ALA B 1 72 ? 11.367 -26.969 -0.982 1 94.62 72 ALA B O 1
ATOM 1780 N N . LEU B 1 73 ? 9.648 -26.203 0.201 1 94.38 73 LEU B N 1
ATOM 1781 C CA . LEU B 1 73 ? 9.969 -24.797 -0.007 1 94.38 73 LEU B CA 1
ATOM 1782 C C . LEU B 1 73 ? 11.32 -24.453 0.611 1 94.38 73 LEU B C 1
ATOM 1784 O O . LEU B 1 73 ? 12.078 -23.656 0.059 1 94.38 73 LEU B O 1
ATOM 1788 N N . PHE B 1 74 ? 11.672 -25.141 1.67 1 95.75 74 PHE B N 1
ATOM 1789 C CA . PHE B 1 74 ? 12.914 -24.844 2.367 1 95.75 74 PHE B CA 1
ATOM 1790 C C . PHE B 1 74 ? 14.109 -25.375 1.594 1 95.75 74 PHE B C 1
ATOM 1792 O O . PHE B 1 74 ? 15.258 -25.078 1.929 1 95.75 74 PHE B O 1
ATOM 1799 N N . GLU B 1 75 ? 13.836 -26.078 0.563 1 95.81 75 GLU B N 1
ATOM 1800 C CA . GLU B 1 75 ? 14.906 -26.594 -0.288 1 95.81 75 GLU B CA 1
ATOM 1801 C C . GLU B 1 75 ? 15.086 -25.734 -1.532 1 95.81 75 GLU B C 1
ATOM 1803 O O . GLU B 1 75 ? 16.016 -25.953 -2.32 1 95.81 75 GLU B O 1
ATOM 1808 N N . GLN B 1 76 ? 14.195 -24.781 -1.635 1 95.5 76 GLN B N 1
ATOM 1809 C CA . GLN B 1 76 ? 14.266 -23.891 -2.779 1 95.5 76 GLN B CA 1
ATOM 1810 C C . GLN B 1 76 ? 15.086 -22.641 -2.451 1 95.5 76 GLN B C 1
ATOM 1812 O O . GLN B 1 76 ? 14.844 -21.969 -1.443 1 95.5 76 GLN B O 1
ATOM 1817 N N . GLY B 1 77 ? 16.031 -22.281 -3.229 1 96.12 77 GLY B N 1
ATOM 1818 C CA . GLY B 1 77 ? 16.922 -21.141 -3.012 1 96.12 77 GLY B CA 1
ATOM 1819 C C . GLY B 1 77 ? 16.188 -19.828 -2.928 1 96.12 77 GLY B C 1
ATOM 1820 O O . GLY B 1 77 ? 16.453 -19.016 -2.045 1 96.12 77 GLY B O 1
ATOM 1821 N N . TRP B 1 78 ? 15.242 -19.594 -3.916 1 95.88 78 TRP B N 1
ATOM 1822 C CA . TRP B 1 78 ? 14.5 -18.344 -3.938 1 95.88 78 TRP B CA 1
ATOM 1823 C C . TRP B 1 78 ? 13.758 -18.125 -2.625 1 95.88 78 TRP B C 1
ATOM 1825 O O . TRP B 1 78 ? 13.633 -16.984 -2.156 1 95.88 78 TRP B O 1
ATOM 1835 N N . TYR B 1 79 ? 13.219 -19.188 -1.998 1 97.5 79 TYR B N 1
ATOM 1836 C CA . TYR B 1 79 ? 12.477 -19.109 -0.747 1 97.5 79 TYR B CA 1
ATOM 1837 C C . TYR B 1 79 ? 13.398 -18.766 0.415 1 97.5 79 TYR B C 1
ATOM 1839 O O . TYR B 1 79 ? 13.117 -17.844 1.188 1 97.5 79 TYR B O 1
ATOM 1847 N N . ILE B 1 80 ? 14.508 -19.359 0.509 1 97.12 80 ILE B N 1
ATOM 1848 C CA . ILE B 1 80 ? 15.461 -19.156 1.597 1 97.12 80 ILE B CA 1
ATOM 1849 C C . ILE B 1 80 ? 16.062 -17.75 1.51 1 97.12 80 ILE B C 1
ATOM 1851 O O . ILE B 1 80 ? 16.156 -17.062 2.518 1 97.12 80 ILE B O 1
ATOM 1855 N N . ILE B 1 81 ? 16.438 -17.406 0.347 1 97.5 81 ILE B N 1
ATOM 1856 C CA . ILE B 1 81 ? 17.016 -16.078 0.155 1 97.5 81 ILE B CA 1
ATOM 1857 C C . ILE B 1 81 ? 15.984 -15 0.501 1 97.5 81 ILE B C 1
ATOM 1859 O O . ILE B 1 81 ? 16.312 -14.008 1.158 1 97.5 81 ILE B O 1
AT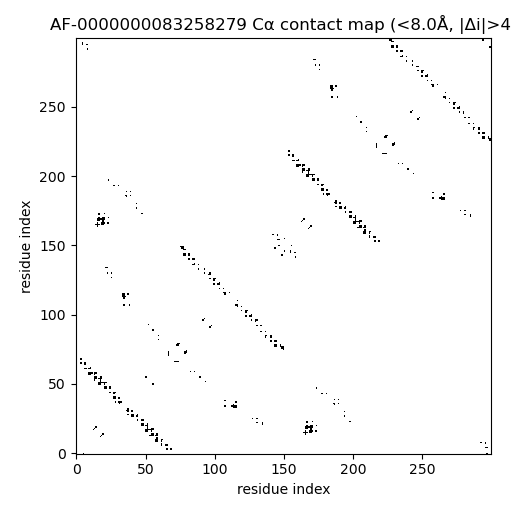OM 1863 N N . SER B 1 82 ? 14.711 -15.227 0.021 1 97.5 82 SER B N 1
ATOM 1864 C CA . SER B 1 82 ? 13.641 -14.273 0.323 1 97.5 82 SER B CA 1
ATOM 1865 C C . SER B 1 82 ? 13.43 -14.148 1.827 1 97.5 82 SER B C 1
ATOM 1867 O O . SER B 1 82 ? 13.227 -13.039 2.338 1 97.5 82 SER B O 1
ATOM 1869 N N . LEU B 1 83 ? 13.531 -15.266 2.51 1 96.94 83 LEU B N 1
ATOM 1870 C CA . LEU B 1 83 ? 13.375 -15.25 3.961 1 96.94 83 LEU B CA 1
ATOM 1871 C C . LEU B 1 83 ? 14.523 -14.484 4.621 1 96.94 83 LEU B C 1
ATOM 1873 O O . LEU B 1 83 ? 14.297 -13.68 5.523 1 96.94 83 LEU B O 1
ATOM 1877 N N . GLY B 1 84 ? 15.695 -14.75 4.195 1 96.5 84 GLY B N 1
ATOM 1878 C CA . GLY B 1 84 ? 16.844 -14.039 4.727 1 96.5 84 GLY B CA 1
ATOM 1879 C C . GLY B 1 84 ? 16.781 -12.547 4.504 1 96.5 84 GLY B C 1
ATOM 1880 O O . GLY B 1 84 ? 17.016 -11.766 5.43 1 96.5 84 GLY B O 1
ATOM 1881 N N . LEU B 1 85 ? 16.484 -12.219 3.234 1 96.69 85 LEU B N 1
ATOM 1882 C CA . LEU B 1 85 ? 16.359 -10.805 2.896 1 96.69 85 LEU B CA 1
ATOM 1883 C C . LEU B 1 85 ? 15.25 -10.148 3.721 1 96.69 85 LEU B C 1
ATOM 1885 O O . LEU B 1 85 ? 15.414 -9.016 4.191 1 96.69 85 LEU B O 1
ATOM 1889 N N . PHE B 1 86 ? 14.188 -10.828 3.881 1 96.88 86 PHE B N 1
ATOM 1890 C CA . PHE B 1 86 ? 13.055 -10.297 4.625 1 96.88 86 PHE B CA 1
ATOM 1891 C C . PHE B 1 86 ? 13.414 -10.078 6.09 1 96.88 86 PHE B C 1
ATOM 1893 O O . PHE B 1 86 ? 13.094 -9.039 6.664 1 96.88 86 PHE B O 1
ATOM 1900 N N . LEU B 1 87 ? 14.047 -11.016 6.688 1 93.62 87 LEU B N 1
ATOM 1901 C CA . LEU B 1 87 ? 14.461 -10.906 8.086 1 93.62 87 LEU B CA 1
ATOM 1902 C C . LEU B 1 87 ? 15.438 -9.742 8.266 1 93.62 87 LEU B C 1
ATOM 1904 O O . LEU B 1 87 ? 15.367 -9.016 9.266 1 93.62 87 LEU B O 1
ATOM 1908 N N . PHE B 1 88 ? 16.281 -9.594 7.32 1 91.56 88 PHE B N 1
ATOM 1909 C CA . PHE B 1 88 ? 17.203 -8.477 7.344 1 91.56 88 PHE B CA 1
ATOM 1910 C C . PHE B 1 88 ? 16.469 -7.148 7.277 1 91.56 88 PHE B C 1
ATOM 1912 O O . PHE B 1 88 ? 16.766 -6.223 8.039 1 91.56 88 PHE B O 1
ATOM 1919 N N . ALA B 1 89 ? 15.492 -7.035 6.359 1 90.06 89 ALA B N 1
ATOM 1920 C CA . ALA B 1 89 ? 14.703 -5.816 6.18 1 90.06 89 ALA B CA 1
ATOM 1921 C C . ALA B 1 89 ? 13.867 -5.512 7.422 1 90.06 89 ALA B C 1
ATOM 1923 O O . ALA B 1 89 ? 13.758 -4.355 7.836 1 90.06 89 ALA B O 1
ATOM 1924 N N . LEU B 1 90 ? 13.312 -6.551 8.031 1 85.44 90 LEU B N 1
ATOM 1925 C CA . LEU B 1 90 ? 12.469 -6.383 9.211 1 85.44 90 LEU B CA 1
ATOM 1926 C C . LEU B 1 90 ? 13.297 -5.938 10.414 1 85.44 90 LEU B C 1
ATOM 1928 O O . LEU B 1 90 ? 12.836 -5.141 11.227 1 85.44 90 LEU B O 1
ATOM 1932 N N . ALA B 1 91 ? 14.438 -6.422 10.516 1 80.31 91 ALA B N 1
ATOM 1933 C CA . ALA B 1 91 ? 15.32 -6.051 11.617 1 80.31 91 ALA B CA 1
ATOM 1934 C C . ALA B 1 91 ? 15.781 -4.602 11.492 1 80.31 91 ALA B C 1
ATOM 1936 O O . ALA B 1 91 ? 15.875 -3.885 12.492 1 80.31 91 ALA B O 1
ATOM 1937 N N . MET B 1 92 ? 15.938 -4.156 10.273 1 77.81 92 MET B N 1
ATOM 1938 C CA . MET B 1 92 ? 16.422 -2.803 10.016 1 77.81 92 MET B CA 1
ATOM 1939 C C . MET B 1 92 ? 15.289 -1.792 10.102 1 77.81 92 MET B C 1
ATOM 1941 O O . MET B 1 92 ? 15.477 -0.676 10.586 1 77.81 92 MET B O 1
ATOM 1945 N N . GLY B 1 93 ? 14.125 -2.244 9.734 1 67.25 93 GLY B N 1
ATOM 1946 C CA . GLY B 1 93 ? 13.016 -1.316 9.586 1 67.25 93 GLY B CA 1
ATOM 1947 C C . GLY B 1 93 ? 12.609 -0.653 10.891 1 67.25 93 GLY B C 1
ATOM 1948 O O . GLY B 1 93 ? 12.938 0.512 11.133 1 67.25 93 GLY B O 1
ATOM 1949 N N . PRO B 1 94 ? 12.109 -1.334 11.789 1 64.38 94 PRO B N 1
ATOM 1950 C CA . PRO B 1 94 ? 11.641 -0.725 13.039 1 64.38 94 PRO B CA 1
ATOM 1951 C C . PRO B 1 94 ? 12.773 -0.153 13.875 1 64.38 94 PRO B C 1
ATOM 1953 O O . PRO B 1 94 ? 12.633 0.918 14.469 1 64.38 94 PRO B O 1
ATOM 1956 N N . THR B 1 95 ? 13.828 -0.746 13.844 1 66.75 95 THR B N 1
ATOM 1957 C CA . THR B 1 95 ? 14.906 -0.313 14.734 1 66.75 95 THR B CA 1
ATOM 1958 C C . THR B 1 95 ? 15.609 0.918 14.164 1 66.75 95 THR B C 1
ATOM 1960 O O . THR B 1 95 ? 15.727 1.938 14.844 1 66.75 95 THR B O 1
ATOM 1963 N N . VAL B 1 96 ? 15.969 0.771 12.977 1 67.81 96 VAL B N 1
ATOM 1964 C CA . VAL B 1 96 ? 16.781 1.84 12.391 1 67.81 96 VAL B CA 1
ATOM 1965 C C . VAL B 1 96 ? 15.891 3.051 12.102 1 67.81 96 VAL B C 1
ATOM 1967 O O . VAL B 1 96 ? 16.297 4.195 12.305 1 67.81 96 VAL B O 1
ATOM 1970 N N . LEU B 1 97 ? 14.703 2.803 11.742 1 69 97 LEU B N 1
ATOM 1971 C CA . LEU B 1 97 ? 13.797 3.896 11.43 1 69 97 LEU B CA 1
ATOM 1972 C C . LEU B 1 97 ? 13.375 4.637 12.703 1 69 97 LEU B C 1
ATOM 1974 O O . LEU B 1 97 ? 13.32 5.867 12.719 1 69 97 LEU B O 1
ATOM 1978 N N . LYS B 1 98 ? 13.188 3.826 13.695 1 68.75 98 LYS B N 1
ATOM 1979 C CA . LYS B 1 98 ? 12.82 4.449 14.961 1 68.75 98 LYS B CA 1
ATOM 1980 C C . LYS B 1 98 ? 13.977 5.273 15.523 1 68.75 98 LYS B C 1
ATOM 1982 O O . LYS B 1 98 ? 13.766 6.379 16.031 1 68.75 98 LYS B O 1
ATOM 1987 N N . ARG B 1 99 ? 15.133 4.746 15.375 1 70.81 99 ARG B N 1
ATOM 1988 C CA . ARG B 1 99 ? 16.312 5.41 15.914 1 70.81 99 ARG B CA 1
ATOM 1989 C C . ARG B 1 99 ? 16.609 6.707 15.164 1 70.81 99 ARG B C 1
ATOM 1991 O O . ARG B 1 99 ? 17.016 7.699 15.766 1 70.81 99 ARG B O 1
ATOM 1998 N N . ASN B 1 100 ? 16.234 6.668 13.953 1 74.19 100 ASN B N 1
ATOM 1999 C CA . ASN B 1 100 ? 16.547 7.84 13.141 1 74.19 100 ASN B CA 1
ATOM 2000 C C . ASN B 1 100 ? 15.414 8.859 13.172 1 74.19 100 ASN B C 1
ATOM 2002 O O . ASN B 1 100 ? 15.617 10.023 12.82 1 74.19 100 ASN B O 1
ATOM 2006 N N . SER B 1 101 ? 14.305 8.477 13.641 1 74.75 101 SER B N 1
ATOM 2007 C CA . SER B 1 101 ? 13.172 9.383 13.711 1 74.75 101 SER B CA 1
ATOM 2008 C C . SER B 1 101 ? 13.164 10.156 15.031 1 74.75 101 SER B C 1
ATOM 2010 O O . SER B 1 101 ? 12.617 11.25 15.117 1 74.75 101 SER B O 1
ATOM 2012 N N . LYS B 1 102 ? 13.797 9.711 16.047 1 76.25 102 LYS B N 1
ATOM 2013 C CA . LYS B 1 102 ? 13.789 10.312 17.375 1 76.25 102 LYS B CA 1
ATOM 2014 C C . LYS B 1 102 ? 14.422 11.695 17.359 1 76.25 102 LYS B C 1
ATOM 2016 O O . LYS B 1 102 ? 13.844 12.664 17.859 1 76.25 102 LYS B O 1
ATOM 2021 N N . PRO B 1 103 ? 15.586 11.742 16.766 1 74.31 103 PRO B N 1
ATOM 2022 C CA . PRO B 1 103 ? 16.188 13.078 16.75 1 74.31 103 PRO B CA 1
ATOM 2023 C C . PRO B 1 103 ? 15.336 14.094 15.977 1 74.31 103 PRO B C 1
ATOM 2025 O O . PRO B 1 103 ? 15.312 15.273 16.328 1 74.31 103 PRO B O 1
ATOM 2028 N N . ILE B 1 104 ? 14.711 13.648 15.023 1 79.19 104 ILE B N 1
ATOM 2029 C CA . ILE B 1 104 ? 13.867 14.516 14.219 1 79.19 104 ILE B CA 1
ATOM 2030 C C . ILE B 1 104 ? 12.695 15.023 15.062 1 79.19 104 ILE B C 1
ATOM 2032 O O . ILE B 1 104 ? 12.367 16.219 15.031 1 79.19 104 ILE B O 1
ATOM 2036 N N . LYS B 1 105 ? 12.164 14.172 15.797 1 76.62 105 LYS B N 1
ATOM 2037 C CA . LYS B 1 105 ? 11.039 14.531 16.656 1 76.62 105 LYS B CA 1
ATOM 2038 C C . LYS B 1 105 ? 11.445 15.594 17.672 1 76.62 105 LYS B C 1
ATOM 2040 O O . LYS B 1 105 ? 10.719 16.562 17.906 1 76.62 105 LYS B O 1
ATOM 2045 N N . THR B 1 106 ? 12.594 15.352 18.25 1 77.5 106 THR B N 1
ATOM 2046 C CA . THR B 1 106 ? 13.094 16.297 19.25 1 77.5 106 THR B CA 1
ATOM 2047 C C . THR B 1 106 ? 13.352 17.656 18.625 1 77.5 106 THR B C 1
ATOM 2049 O O . THR B 1 106 ? 13.008 18.688 19.203 1 77.5 106 THR B O 1
ATOM 2052 N N . LEU B 1 107 ? 13.844 17.625 17.469 1 76.19 107 LEU B N 1
ATOM 2053 C CA . LEU B 1 107 ? 14.164 18.859 16.75 1 76.19 107 LEU B CA 1
ATOM 2054 C C . LEU B 1 107 ? 12.898 19.625 16.406 1 76.19 107 LEU B C 1
ATOM 2056 O O . LEU B 1 107 ? 12.859 20.859 16.547 1 76.19 107 LEU B O 1
ATOM 2060 N N . LEU B 1 108 ? 11.875 18.953 16.031 1 77.81 108 LEU B N 1
ATOM 2061 C CA . LEU B 1 108 ? 10.633 19.562 15.578 1 77.81 108 LEU B CA 1
ATOM 2062 C C . LEU B 1 108 ? 9.836 20.109 16.75 1 77.81 108 LEU B C 1
ATOM 2064 O O . LEU B 1 108 ? 9.117 21.109 16.609 1 77.81 108 LEU B O 1
ATOM 2068 N N . ASN B 1 109 ? 9.984 19.484 17.859 1 77.75 109 ASN B N 1
ATOM 2069 C CA . ASN B 1 109 ? 9.242 19.922 19.047 1 77.75 109 ASN B CA 1
ATOM 2070 C C . ASN B 1 109 ? 9.867 21.156 19.672 1 77.75 109 ASN B C 1
ATOM 2072 O O . ASN B 1 109 ? 9.195 21.906 20.406 1 77.75 109 ASN B O 1
ATOM 2076 N N . GLU B 1 110 ? 11.086 21.438 19.406 1 73.88 110 GLU B N 1
ATOM 2077 C CA . GLU B 1 110 ? 11.812 22.531 20.047 1 73.88 110 GLU B CA 1
ATOM 2078 C C . GLU B 1 110 ? 11.688 23.828 19.25 1 73.88 110 GLU B C 1
ATOM 2080 O O . GLU B 1 110 ? 12.031 24.906 19.734 1 73.88 110 GLU B O 1
ATOM 2085 N N . GLN B 1 111 ? 11.078 23.766 18.125 1 70.19 111 GLN B N 1
ATOM 2086 C CA . GLN B 1 111 ? 11.055 24.938 17.266 1 70.19 111 GLN B CA 1
ATOM 2087 C C . GLN B 1 111 ? 9.797 25.781 17.5 1 70.19 111 GLN B C 1
ATOM 2089 O O . GLN B 1 111 ? 8.719 25.234 17.719 1 70.19 111 GLN B O 1
ATOM 2094 N N . THR B 1 112 ? 10.047 27.016 17.562 1 69.75 112 THR B N 1
ATOM 2095 C CA . THR B 1 112 ? 8.977 27.969 17.859 1 69.75 112 THR B CA 1
ATOM 2096 C C . THR B 1 112 ? 8.469 28.625 16.578 1 69.75 112 THR B C 1
ATOM 2098 O O . THR B 1 112 ? 7.285 28.953 16.469 1 69.75 112 THR B O 1
ATOM 2101 N N . ASP B 1 113 ? 9.352 28.688 15.633 1 77.56 113 ASP B N 1
ATOM 2102 C CA . ASP B 1 113 ? 8.93 29.312 14.375 1 77.56 113 ASP B CA 1
ATOM 2103 C C . ASP B 1 113 ? 8.367 28.266 13.414 1 77.56 113 ASP B C 1
ATOM 2105 O O . ASP B 1 113 ? 8.625 27.062 13.57 1 77.56 113 ASP B O 1
ATOM 2109 N N . ASP B 1 114 ? 7.539 28.672 12.539 1 82.31 114 ASP B N 1
ATOM 2110 C CA . ASP B 1 114 ? 6.867 27.75 11.625 1 82.31 114 ASP B CA 1
ATOM 2111 C C . ASP B 1 114 ? 7.758 27.422 10.43 1 82.31 114 ASP B C 1
ATOM 2113 O O . ASP B 1 114 ? 7.266 26.984 9.383 1 82.31 114 ASP B O 1
ATOM 2117 N N . GLU B 1 115 ? 9.117 27.656 10.711 1 86.38 115 GLU B N 1
ATOM 2118 C CA . GLU B 1 115 ? 10.07 27.312 9.664 1 86.38 115 GLU B CA 1
ATOM 2119 C C . GLU B 1 115 ? 10.766 25.984 9.969 1 86.38 115 GLU B C 1
ATOM 2121 O O . GLU B 1 115 ? 11.094 25.703 11.125 1 86.38 115 GLU B O 1
ATOM 2126 N N . ILE B 1 116 ? 10.992 25.156 8.945 1 86.5 116 ILE B N 1
ATOM 2127 C CA . ILE B 1 116 ? 11.695 23.891 9.102 1 86.5 116 ILE B CA 1
ATOM 2128 C C . ILE B 1 116 ? 13.18 24.141 9.352 1 86.5 116 ILE B C 1
ATOM 2130 O O . ILE B 1 116 ? 13.844 24.797 8.539 1 86.5 116 ILE B O 1
ATOM 2134 N N . PRO B 1 117 ? 13.633 23.719 10.414 1 87 117 PRO B N 1
ATOM 2135 C CA . PRO B 1 117 ? 15.055 23.953 10.711 1 87 117 PRO B CA 1
ATOM 2136 C C . PRO B 1 117 ? 15.977 23.281 9.695 1 87 117 PRO B C 1
ATOM 2138 O O . PRO B 1 117 ? 15.68 22.188 9.203 1 87 117 PRO B O 1
ATOM 2141 N N . LYS B 1 118 ? 17.031 23.938 9.414 1 88.38 118 LYS B N 1
ATOM 2142 C CA . LYS B 1 118 ? 17.984 23.453 8.414 1 88.38 118 LYS B CA 1
ATOM 2143 C C . LYS B 1 118 ? 18.594 22.109 8.82 1 88.38 118 LYS B C 1
ATOM 2145 O O . LYS B 1 118 ? 18.938 21.297 7.965 1 88.38 118 LYS B O 1
ATOM 2150 N N . ASP B 1 119 ? 18.656 21.891 10.086 1 87.5 119 ASP B N 1
ATOM 2151 C CA . ASP B 1 119 ? 19.266 20.672 10.602 1 87.5 119 ASP B CA 1
ATOM 2152 C C . ASP B 1 119 ? 18.391 19.453 10.359 1 87.5 119 ASP B C 1
ATOM 2154 O O . ASP B 1 119 ? 18.844 18.312 10.469 1 87.5 119 ASP B O 1
ATOM 2158 N N . TYR B 1 120 ? 17.172 19.672 9.969 1 88.75 120 TYR B N 1
ATOM 2159 C CA . TYR B 1 120 ? 16.219 18.594 9.703 1 88.75 120 TYR B CA 1
ATOM 2160 C C . TYR B 1 120 ? 16.609 17.828 8.445 1 88.75 120 TYR B C 1
ATOM 2162 O O . TYR B 1 120 ? 16.516 16.609 8.406 1 88.75 120 TYR B O 1
ATOM 2170 N N . TYR B 1 121 ? 17.188 18.516 7.492 1 89.19 121 TYR B N 1
ATOM 2171 C CA . TYR B 1 121 ? 17.312 17.969 6.145 1 89.19 121 TYR B CA 1
ATOM 2172 C C . TYR B 1 121 ? 18.328 16.828 6.105 1 89.19 121 TYR B C 1
ATOM 2174 O O . TYR B 1 121 ? 18.047 15.758 5.562 1 89.19 121 TYR B O 1
ATOM 2182 N N . PRO B 1 122 ? 19.453 17 6.781 1 89 122 PRO B N 1
ATOM 2183 C CA . PRO B 1 122 ? 20.391 15.875 6.781 1 89 122 PRO B CA 1
ATOM 2184 C C . PRO B 1 122 ? 19.828 14.648 7.508 1 89 122 PRO B C 1
ATOM 2186 O O . PRO B 1 122 ? 20.109 13.516 7.117 1 89 122 PRO B O 1
ATOM 2189 N N . LEU B 1 123 ? 19.125 14.852 8.523 1 87.19 123 LEU B N 1
ATOM 2190 C CA . LEU B 1 123 ? 18.5 13.758 9.266 1 87.19 123 LEU B CA 1
ATOM 2191 C C . LEU B 1 123 ? 17.422 13.07 8.438 1 87.19 123 LEU B C 1
ATOM 2193 O O . LEU B 1 123 ? 17.344 11.844 8.406 1 87.19 123 LEU B O 1
ATOM 2197 N N . ALA B 1 124 ? 16.656 13.852 7.805 1 89.56 124 ALA B N 1
ATOM 2198 C CA . ALA B 1 124 ? 15.602 13.328 6.945 1 89.56 124 ALA B CA 1
ATOM 2199 C C . ALA B 1 124 ? 16.172 12.508 5.793 1 89.56 124 ALA B C 1
ATOM 2201 O O . ALA B 1 124 ? 15.641 11.453 5.441 1 89.56 124 ALA B O 1
ATOM 2202 N N . GLN B 1 125 ? 17.266 12.969 5.223 1 91.06 125 GLN B N 1
ATOM 2203 C CA . GLN B 1 125 ? 17.891 12.281 4.094 1 91.06 125 GLN B CA 1
ATOM 2204 C C . GLN B 1 125 ? 18.391 10.906 4.496 1 91.06 125 GLN B C 1
ATOM 2206 O O . GLN B 1 125 ? 18.297 9.953 3.719 1 91.06 125 GLN B O 1
ATOM 2211 N N . ARG B 1 126 ? 18.906 10.789 5.641 1 88.12 126 ARG B N 1
ATOM 2212 C CA . ARG B 1 126 ? 19.344 9.492 6.145 1 88.12 126 ARG B CA 1
ATOM 2213 C C . ARG B 1 126 ? 18.172 8.531 6.281 1 88.12 126 ARG B C 1
ATOM 2215 O O . ARG B 1 126 ? 18.266 7.359 5.906 1 88.12 126 ARG B O 1
ATOM 2222 N N . LEU B 1 127 ? 17.109 9.055 6.824 1 87.69 127 LEU B N 1
ATOM 2223 C CA . LEU B 1 127 ? 15.898 8.266 6.988 1 87.69 127 LEU B CA 1
ATOM 2224 C C . LEU B 1 127 ? 15.367 7.805 5.637 1 87.69 127 LEU B C 1
ATOM 2226 O O . LEU B 1 127 ? 15 6.641 5.473 1 87.69 127 LEU B O 1
ATOM 2230 N N . TYR B 1 128 ? 15.383 8.695 4.66 1 91.12 128 TYR B N 1
ATOM 2231 C CA . TYR B 1 128 ? 14.883 8.375 3.326 1 91.12 128 TYR B CA 1
ATOM 2232 C C . TYR B 1 128 ? 15.75 7.312 2.662 1 91.12 128 TYR B C 1
ATOM 2234 O O . TYR B 1 128 ? 15.234 6.43 1.968 1 91.12 128 TYR B O 1
ATOM 2242 N N . ARG B 1 129 ? 17.031 7.383 2.881 1 90.62 129 ARG B N 1
ATOM 2243 C CA . ARG B 1 129 ? 17.938 6.398 2.309 1 90.62 129 ARG B CA 1
ATOM 2244 C C . ARG B 1 129 ? 17.641 5 2.834 1 90.62 129 ARG B C 1
ATOM 2246 O O . ARG B 1 129 ? 17.656 4.031 2.074 1 90.62 129 ARG B O 1
ATOM 2253 N N . ILE B 1 130 ? 17.375 4.902 4.055 1 89.56 130 ILE B N 1
ATOM 2254 C CA . ILE B 1 130 ? 17.062 3.617 4.668 1 89.56 130 ILE B CA 1
ATOM 2255 C C . ILE B 1 130 ? 15.742 3.094 4.105 1 89.56 130 ILE B C 1
ATOM 2257 O O . ILE B 1 130 ? 15.625 1.912 3.768 1 89.56 130 ILE B O 1
ATOM 2261 N N . GLU B 1 131 ? 14.789 3.988 3.99 1 90.62 131 GLU B N 1
ATOM 2262 C CA . GLU B 1 131 ? 13.492 3.598 3.439 1 90.62 131 GLU B CA 1
ATOM 2263 C C . GLU B 1 131 ? 13.633 3.113 1.999 1 90.62 131 GLU B C 1
ATOM 2265 O O . GLU B 1 131 ? 13.031 2.105 1.619 1 90.62 131 GLU B O 1
ATOM 2270 N N . TYR B 1 132 ? 14.453 3.756 1.197 1 93.25 132 TYR B N 1
ATOM 2271 C CA . TYR B 1 132 ? 14.664 3.359 -0.19 1 93.25 132 TYR B CA 1
ATOM 2272 C C . TYR B 1 132 ? 15.391 2.02 -0.27 1 93.25 132 TYR B C 1
ATOM 2274 O O . TYR B 1 132 ? 15.102 1.204 -1.149 1 93.25 132 TYR B O 1
ATOM 2282 N N . MET B 1 133 ? 16.281 1.867 0.614 1 92.88 133 MET B N 1
ATOM 2283 C CA . MET B 1 133 ? 16.984 0.59 0.662 1 92.88 133 MET B CA 1
ATOM 2284 C C . MET B 1 133 ? 16.031 -0.55 0.987 1 92.88 133 MET B C 1
ATOM 2286 O O . MET B 1 133 ? 16.062 -1.601 0.343 1 92.88 133 MET B O 1
ATOM 2290 N N . GLU B 1 134 ? 15.242 -0.323 1.979 1 92.62 134 GLU B N 1
ATOM 2291 C CA . GLU B 1 134 ? 14.258 -1.337 2.348 1 92.62 134 GLU B CA 1
ATOM 2292 C C . GLU B 1 134 ? 13.312 -1.636 1.188 1 92.62 134 GLU B C 1
ATOM 2294 O O . GLU B 1 134 ? 13.023 -2.799 0.896 1 92.62 134 GLU B O 1
ATOM 2299 N N . ASN B 1 135 ? 12.812 -0.589 0.558 1 94.5 135 ASN B N 1
ATOM 2300 C CA . ASN B 1 135 ? 11.922 -0.763 -0.585 1 94.5 135 ASN B CA 1
ATOM 2301 C C . ASN B 1 135 ? 12.586 -1.562 -1.7 1 94.5 135 ASN B C 1
ATOM 2303 O O . ASN B 1 135 ? 11.945 -2.389 -2.348 1 94.5 135 ASN B O 1
ATOM 2307 N N . THR B 1 136 ? 13.852 -1.324 -1.932 1 96.31 136 THR B N 1
ATOM 2308 C CA . THR B 1 136 ? 14.602 -2.053 -2.949 1 96.31 136 THR B CA 1
ATOM 2309 C C . THR B 1 136 ? 14.688 -3.537 -2.6 1 96.31 136 THR B C 1
ATOM 2311 O O . THR B 1 136 ? 14.508 -4.395 -3.467 1 96.31 136 THR B O 1
ATOM 2314 N N . ILE B 1 137 ? 14.953 -3.809 -1.36 1 96.5 137 ILE B N 1
ATOM 2315 C CA . ILE B 1 137 ? 15.008 -5.191 -0.901 1 96.5 137 ILE B CA 1
ATOM 2316 C C . ILE B 1 137 ? 13.672 -5.879 -1.164 1 96.5 137 ILE B C 1
ATOM 2318 O O . ILE B 1 137 ? 13.633 -7.004 -1.666 1 96.5 137 ILE B O 1
ATOM 2322 N N . PHE B 1 138 ? 12.578 -5.219 -0.874 1 96.25 138 PHE B N 1
ATOM 2323 C CA . PHE B 1 138 ? 11.258 -5.809 -1.056 1 96.25 138 PHE B CA 1
ATOM 2324 C C . PHE B 1 138 ? 10.969 -6.039 -2.535 1 96.25 138 PHE B C 1
ATOM 2326 O O . PHE B 1 138 ? 10.305 -7.012 -2.898 1 96.25 138 PHE B O 1
ATOM 2333 N N . ILE B 1 139 ? 11.438 -5.113 -3.365 1 97.12 139 ILE B N 1
ATOM 2334 C CA . ILE B 1 139 ? 11.273 -5.312 -4.801 1 97.12 139 ILE B CA 1
ATOM 2335 C C . ILE B 1 139 ? 12.008 -6.582 -5.23 1 97.12 139 ILE B C 1
ATOM 2337 O O . ILE B 1 139 ? 11.469 -7.387 -5.996 1 97.12 139 ILE B O 1
ATOM 2341 N N . ILE B 1 140 ? 13.203 -6.77 -4.742 1 97.44 140 ILE B N 1
ATOM 2342 C CA . ILE B 1 140 ? 13.992 -7.953 -5.051 1 97.44 140 ILE B CA 1
ATOM 2343 C C . ILE B 1 140 ? 13.258 -9.203 -4.574 1 97.44 140 ILE B C 1
ATOM 2345 O O . ILE B 1 140 ? 13.18 -10.203 -5.297 1 97.44 140 ILE B O 1
ATOM 2349 N N . ILE B 1 141 ? 12.742 -9.18 -3.367 1 97.75 141 ILE B N 1
ATOM 2350 C CA . ILE B 1 141 ? 12.008 -10.312 -2.811 1 97.75 141 ILE B CA 1
ATOM 2351 C C . ILE B 1 141 ? 10.82 -10.648 -3.709 1 97.75 141 ILE B C 1
ATOM 2353 O O . ILE B 1 141 ? 10.562 -11.82 -3.998 1 97.75 141 ILE B O 1
ATOM 2357 N N . ILE B 1 142 ? 10.086 -9.625 -4.148 1 96.69 142 ILE B N 1
ATOM 2358 C CA . ILE B 1 142 ? 8.914 -9.836 -4.996 1 96.69 142 ILE B CA 1
ATOM 2359 C C . ILE B 1 142 ? 9.336 -10.484 -6.309 1 96.69 142 ILE B C 1
ATOM 2361 O O . ILE B 1 142 ? 8.664 -11.391 -6.805 1 96.69 142 ILE B O 1
ATOM 2365 N N . ILE B 1 143 ? 10.453 -10.023 -6.855 1 96.25 143 ILE B N 1
ATOM 2366 C CA . ILE B 1 143 ? 10.969 -10.617 -8.086 1 96.25 143 ILE B CA 1
ATOM 2367 C C . ILE B 1 143 ? 11.289 -12.094 -7.852 1 96.25 143 ILE B C 1
ATOM 2369 O O . ILE B 1 143 ? 10.93 -12.945 -8.664 1 96.25 143 ILE B O 1
ATOM 2373 N N . LEU B 1 144 ? 11.906 -12.453 -6.738 1 96.5 144 LEU B N 1
ATOM 2374 C CA . LEU B 1 144 ? 12.234 -13.828 -6.402 1 96.5 144 LEU B CA 1
ATOM 2375 C C . LEU B 1 144 ? 10.969 -14.672 -6.25 1 96.5 144 LEU B C 1
ATOM 2377 O O . LEU B 1 144 ? 10.93 -15.828 -6.688 1 96.5 144 LEU B O 1
ATOM 2381 N N . MET B 1 145 ? 9.945 -14.086 -5.66 1 94.75 145 MET B N 1
ATOM 2382 C CA . MET B 1 145 ? 8.703 -14.812 -5.41 1 94.75 145 MET B CA 1
ATOM 2383 C C . MET B 1 145 ? 7.965 -15.094 -6.711 1 94.75 145 MET B C 1
ATOM 2385 O O . MET B 1 145 ? 7.152 -16.016 -6.781 1 94.75 145 MET B O 1
ATOM 2389 N N . ILE B 1 146 ? 8.172 -14.281 -7.711 1 93.69 146 ILE B N 1
ATOM 2390 C CA . ILE B 1 146 ? 7.477 -14.422 -8.984 1 93.69 146 ILE B CA 1
ATOM 2391 C C . ILE B 1 146 ? 8.25 -15.391 -9.883 1 93.69 146 ILE B C 1
ATOM 2393 O O . ILE B 1 146 ? 7.652 -16.281 -10.5 1 93.69 146 ILE B O 1
ATOM 2397 N N . THR B 1 147 ? 9.547 -15.242 -9.977 1 93.75 147 THR B N 1
ATOM 2398 C CA . THR B 1 147 ? 10.344 -16.016 -10.93 1 93.75 147 THR B CA 1
ATOM 2399 C C . THR B 1 147 ? 10.672 -17.391 -10.367 1 93.75 147 THR B C 1
ATOM 2401 O O . THR B 1 147 ? 10.844 -18.344 -11.125 1 93.75 147 THR B O 1
ATOM 2404 N N . LYS B 1 148 ? 10.875 -17.484 -9.031 1 94.5 148 LYS B N 1
ATOM 2405 C CA . LYS B 1 148 ? 11.211 -18.734 -8.352 1 94.5 148 LYS B CA 1
ATOM 2406 C C . LYS B 1 148 ? 12.352 -19.453 -9.062 1 94.5 148 LYS B C 1
ATOM 2408 O O . LYS B 1 148 ? 12.219 -20.625 -9.406 1 94.5 148 LYS B O 1
ATOM 2413 N N . PRO B 1 149 ? 13.477 -18.859 -9.367 1 92.31 149 PRO B N 1
ATOM 2414 C CA . PRO B 1 149 ? 14.516 -19.359 -10.273 1 92.31 149 PRO B CA 1
ATOM 2415 C C . PRO B 1 149 ? 15.266 -20.562 -9.727 1 92.31 149 PRO B C 1
ATOM 2417 O O . PRO B 1 149 ? 15.984 -21.25 -10.461 1 92.31 149 PRO B O 1
ATOM 2420 N N . PHE B 1 150 ? 15.312 -20.891 -8.547 1 85 150 PHE B N 1
ATOM 2421 C CA . PHE B 1 150 ? 16.047 -22.031 -8.023 1 85 150 PHE B CA 1
ATOM 2422 C C . PHE B 1 150 ? 15.453 -22.5 -6.695 1 85 150 PHE B C 1
ATOM 2424 O O . PHE B 1 150 ? 14.797 -21.719 -6 1 85 150 PHE B O 1
#

Solvent-accessible surface area (backbone atoms only — not comparable to full-atom values): 15400 Å² total; per-residue (Å²): 132,52,71,67,53,51,39,50,49,52,26,51,52,18,43,19,49,3,50,10,34,56,70,46,41,64,56,44,46,68,67,36,88,33,30,66,43,32,56,46,19,52,53,48,40,52,59,47,46,49,36,24,53,54,16,50,50,45,31,51,52,34,52,52,52,52,31,65,76,39,58,71,44,74,73,24,51,33,52,48,51,36,49,51,53,46,52,53,44,56,59,43,43,65,52,51,50,50,62,52,44,48,62,52,52,55,55,61,68,70,52,84,58,64,59,67,59,76,75,48,54,67,51,50,51,55,49,47,52,52,53,52,50,44,47,50,50,51,51,51,37,51,51,33,71,70,64,52,85,68,132,53,72,66,54,49,40,49,49,54,27,51,50,19,42,19,50,3,49,9,34,57,71,46,40,64,56,43,46,66,68,35,87,32,32,67,42,32,55,47,18,52,54,48,39,52,57,47,46,49,37,24,54,53,16,49,50,45,31,50,52,33,51,51,52,52,32,67,78,40,56,70,43,73,74,23,52,32,51,48,51,37,49,52,53,47,53,53,43,58,60,44,44,65,52,52,49,50,61,51,44,48,62,51,51,55,55,62,70,70,53,86,59,65,62,67,59,77,76,49,54,66,51,49,50,54,50,45,51,52,51,52,51,44,49,49,50,51,50,51,38,52,50,32,71,70,64,51,84,70

InterPro domains:
  IPR018729 Protein of unknown function DUF2269, transmembrane [PF10027] (6-149)

Organism: NCBI:txid94136